Protein AF-A0A8T3CIK0-F1 (afdb_monomer)

Secondary structure (DSSP, 8-state):
---------S--GGG-EEEEEEE--SSS-PPPEEEEEEEP--PPPPPPEEEEEE-SS-EEEEEE-SS-SS-EEEEEESS--SSS--EEESSEEEE-SSS-SS--EEEEEEEETTEEEEPPPEETHHHHHHHTT--TTHHHHHHHHHHHHHHHHHHHHHHHHHHHTSPPP-PPP--PPPPPP---------

InterPro domains:
  IPR013783 Immunoglobulin-like fold [G3DSA:2.60.40.10] (1-47)
  IPR013783 Immunoglobulin-like fold [G3DSA:2.60.40.10] (48-130)
  IPR015631 CD2/SLAM family receptor [PTHR12080] (3-159)
  IPR036179 Immunoglobulin-like domain superfamily [SSF48726] (45-117)

Solvent-accessible surface area (backbone atoms only — not comparable to full-atom values): 12066 Å² total; per-residue (Å²): 133,86,87,78,80,83,86,83,76,88,81,48,67,84,69,41,43,81,47,77,49,78,47,79,57,92,90,49,101,56,79,68,47,76,48,76,51,75,45,84,57,68,52,61,43,36,69,24,47,78,48,78,47,72,55,87,54,32,36,42,38,38,53,50,54,92,43,47,41,82,66,44,36,32,34,39,49,79,59,89,50,86,92,55,82,52,66,48,76,42,51,60,47,78,44,76,64,43,79,62,96,61,99,58,40,40,31,41,37,33,30,38,101,86,31,73,24,56,28,75,76,45,57,67,68,62,51,62,63,62,65,68,77,65,65,80,54,54,82,55,50,54,57,54,51,49,51,51,51,53,51,50,51,52,53,51,53,51,55,50,51,62,58,65,73,54,77,78,84,86,77,82,87,85,84,82,85,85,81,85,86,78,88,82,80,87,86,80,78,134

Foldseek 3Di:
DDPPDDDDPPDDQVNFAKDKDWADDDPDPDDIDIDIDTDGDKKAWAAKDWDWDADDFKIKIFIDTPGMDPKWKWKAKPDDDDPDDRIDTDRMDMDGGPPDPDWIWMKMWIDDPPYIHIYDIDTPVVRVVVVVVPPPCVVVVVVVVVVVVVVVVVVVVVVVVVVVPDDDDDDDDDDDDDDDDDDDDDDDDD

pLDDT: mean 79.68, std 18.63, range [38.34, 98.5]

Organism: NCBI:txid1534307

Nearest PDB structures (foldseek):
  8a0y-assembly1_A  TM=4.998E-01  e=1.305E-02  Mus musculus
  1cs6-assembly1_A-2  TM=5.219E-01  e=1.535E-02  Gallus gallus
  5uv8-assembly1_A  TM=5.069E-01  e=3.846E-02  Homo sapiens
  7jgt-assembly1_A  TM=5.931E-01  e=5.614E-02  Caldanaerobacter subterraneus subsp. tengcongensis MB4
  3se3-assembly1_C  TM=4.590E-01  e=1.133E-01  Homo sapiens

Mean predicted aligned error: 16.1 Å

Sequence (190 aa):
MEDGSIYMNNVQLSDAGLYHIVTQYISENKPEKHSRFHLQVFEPVSKPSITAECLRDNITLSCFSSQGSEVTYSWETLRPCGNDSCVHLGQMMEIHPFPPSEPTSYVCAAQNPVSRATSDPVDLGVCSVQQLKGVRWVPVICPVLLLLCIGLLVILCKRNQSRYSSPPPLNEATVPPSPLSPQSNLTSSL

Structure (mmCIF, N/CA/C/O backbone):
data_AF-A0A8T3CIK0-F1
#
_entry.id   AF-A0A8T3CIK0-F1
#
loop_
_atom_site.group_PDB
_atom_site.id
_atom_site.type_symbol
_atom_site.label_atom_id
_atom_site.label_alt_id
_atom_site.label_comp_id
_atom_site.label_asym_id
_atom_site.label_entity_id
_atom_site.label_seq_id
_atom_site.pdbx_PDB_ins_code
_atom_site.Cartn_x
_atom_site.Cartn_y
_atom_site.Cartn_z
_atom_site.occupancy
_atom_site.B_iso_or_equiv
_atom_site.auth_seq_id
_atom_site.auth_comp_id
_atom_site.auth_asym_id
_atom_site.auth_atom_id
_atom_site.pdbx_PDB_model_num
ATOM 1 N N . MET A 1 1 ? 22.975 14.546 -34.653 1.00 45.25 1 MET A N 1
ATOM 2 C CA . MET A 1 1 ? 23.802 13.510 -34.010 1.00 45.25 1 MET A CA 1
ATOM 3 C C . MET A 1 1 ? 22.825 12.707 -33.172 1.00 45.25 1 MET A C 1
ATOM 5 O O . MET A 1 1 ? 22.345 13.240 -32.185 1.00 45.25 1 MET A O 1
ATOM 9 N N . GLU A 1 2 ? 22.380 11.552 -33.665 1.00 63.78 2 GLU A N 1
ATOM 10 C CA . GLU A 1 2 ? 21.506 10.653 -32.895 1.00 63.78 2 GLU A CA 1
ATOM 11 C C . GLU A 1 2 ? 22.355 10.006 -31.794 1.00 63.78 2 GLU A C 1
ATOM 13 O O . GLU A 1 2 ? 23.453 9.524 -32.066 1.00 63.78 2 GLU A O 1
ATOM 18 N N . ASP A 1 3 ? 21.891 10.058 -30.548 1.00 78.88 3 ASP A N 1
ATOM 19 C CA . ASP A 1 3 ? 22.623 9.597 -29.360 1.00 78.88 3 ASP A CA 1
ATOM 20 C C . ASP A 1 3 ? 22.450 8.091 -29.082 1.00 78.88 3 ASP A C 1
ATOM 22 O O . ASP A 1 3 ? 23.011 7.564 -28.122 1.00 78.88 3 ASP A O 1
ATOM 26 N N . GLY A 1 4 ? 21.708 7.385 -29.942 1.00 78.50 4 GLY A N 1
ATOM 27 C CA . GLY A 1 4 ? 21.421 5.959 -29.792 1.00 78.50 4 GLY A CA 1
ATOM 28 C C . GLY A 1 4 ? 20.406 5.649 -28.688 1.00 78.50 4 GLY A C 1
ATOM 29 O O . GLY A 1 4 ? 20.377 4.520 -28.198 1.00 78.50 4 GLY A O 1
ATOM 30 N N . SER A 1 5 ? 19.598 6.632 -28.277 1.00 85.31 5 SER A N 1
ATOM 31 C CA . SER A 1 5 ? 18.514 6.441 -27.312 1.00 85.31 5 SER A CA 1
ATOM 32 C C . SER A 1 5 ? 17.380 5.574 -27.876 1.00 85.31 5 SER A C 1
ATOM 34 O O . SER A 1 5 ? 17.011 5.654 -29.048 1.00 85.31 5 SER A O 1
ATOM 36 N N . ILE A 1 6 ? 16.818 4.719 -27.016 1.00 85.81 6 ILE A N 1
ATOM 37 C CA . ILE A 1 6 ? 15.648 3.887 -27.314 1.00 85.81 6 ILE A CA 1
ATOM 38 C C . ILE A 1 6 ? 14.497 4.388 -26.449 1.00 85.81 6 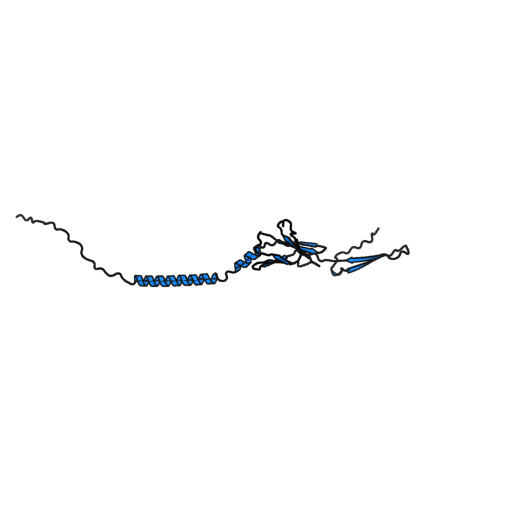ILE A C 1
ATOM 40 O O . ILE A 1 6 ? 14.634 4.495 -25.231 1.00 85.81 6 ILE A O 1
ATOM 44 N N . TYR A 1 7 ? 13.354 4.646 -27.078 1.00 90.94 7 TYR A N 1
ATOM 45 C CA . TYR A 1 7 ? 12.129 5.051 -26.400 1.00 90.94 7 TYR A CA 1
ATOM 46 C C . TYR A 1 7 ? 11.105 3.924 -26.484 1.00 90.94 7 TYR A C 1
ATOM 48 O O . TYR A 1 7 ? 10.775 3.461 -27.575 1.00 90.94 7 TYR A O 1
ATOM 56 N N . MET A 1 8 ? 10.589 3.499 -25.332 1.00 90.62 8 MET A N 1
ATOM 57 C CA . MET A 1 8 ? 9.471 2.562 -25.248 1.00 90.62 8 MET A CA 1
ATOM 58 C C . MET A 1 8 ? 8.266 3.300 -24.676 1.00 90.62 8 MET A C 1
ATOM 60 O O . MET A 1 8 ? 8.333 3.850 -23.580 1.00 90.62 8 MET A O 1
ATOM 64 N N . ASN A 1 9 ? 7.171 3.322 -25.431 1.00 94.00 9 ASN A N 1
ATOM 65 C CA . ASN A 1 9 ? 5.917 3.942 -25.018 1.00 94.00 9 ASN A CA 1
ATOM 66 C C . ASN A 1 9 ? 4.892 2.854 -24.712 1.00 94.00 9 ASN A C 1
ATOM 68 O O . ASN A 1 9 ? 4.849 1.849 -25.417 1.00 94.00 9 ASN A O 1
ATOM 72 N N . ASN A 1 10 ? 4.036 3.095 -23.715 1.00 93.19 10 ASN A N 1
ATOM 73 C CA . ASN A 1 10 ? 2.966 2.173 -23.324 1.00 93.19 10 ASN A CA 1
ATOM 74 C C . ASN A 1 10 ? 3.482 0.757 -22.989 1.00 93.19 10 ASN A C 1
ATOM 76 O O . ASN A 1 10 ? 2.960 -0.236 -23.492 1.00 93.19 10 ASN A O 1
ATOM 80 N N . VAL A 1 11 ? 4.540 0.702 -22.171 1.00 94.62 11 VAL A N 1
ATOM 81 C CA . VAL A 1 11 ? 5.176 -0.540 -21.711 1.00 94.62 11 VAL A CA 1
ATOM 82 C C . VAL A 1 11 ? 4.185 -1.368 -20.894 1.00 94.62 11 VAL A C 1
ATOM 84 O O . VAL A 1 11 ? 3.528 -0.842 -19.997 1.00 94.62 11 VAL A O 1
ATOM 87 N N . GLN A 1 12 ? 4.119 -2.662 -21.187 1.00 96.06 12 GLN A N 1
ATOM 88 C CA . GLN A 1 12 ? 3.253 -3.639 -20.537 1.00 96.06 12 GLN A CA 1
ATOM 89 C C . GLN A 1 12 ? 4.068 -4.607 -19.675 1.00 96.06 12 GLN A C 1
ATOM 91 O O . GLN A 1 12 ? 5.263 -4.799 -19.884 1.00 96.06 12 GLN A O 1
ATOM 96 N N . LEU A 1 13 ? 3.416 -5.291 -18.729 1.00 95.44 13 LEU A N 1
ATOM 97 C CA . LEU A 1 13 ? 4.072 -6.302 -17.882 1.00 95.44 13 LEU A CA 1
ATOM 98 C C . LEU A 1 13 ? 4.770 -7.405 -18.696 1.00 95.44 13 LEU A C 1
ATOM 100 O O . LEU A 1 13 ? 5.809 -7.913 -18.285 1.00 95.44 13 LEU A O 1
ATOM 104 N N . SER A 1 14 ? 4.223 -7.753 -19.864 1.00 96.38 14 SER A N 1
ATOM 105 C CA . SER A 1 14 ? 4.803 -8.740 -20.784 1.00 96.38 14 SER A CA 1
ATOM 106 C C . SER A 1 14 ? 6.113 -8.297 -21.434 1.00 96.38 14 SER A C 1
ATOM 108 O O . SER A 1 14 ? 6.815 -9.139 -21.986 1.00 96.38 14 SER A O 1
ATOM 110 N N . ASP A 1 15 ? 6.434 -7.005 -21.384 1.00 96.31 15 ASP A N 1
ATOM 111 C CA . ASP A 1 15 ? 7.678 -6.462 -21.928 1.00 96.31 15 ASP A CA 1
ATOM 112 C C . ASP A 1 15 ? 8.841 -6.628 -20.936 1.00 96.31 15 ASP A C 1
ATOM 114 O O . ASP A 1 15 ? 9.991 -6.366 -21.270 1.00 96.31 15 ASP A O 1
ATOM 118 N N . ALA A 1 16 ? 8.584 -7.078 -19.703 1.00 96.62 16 ALA A N 1
ATOM 119 C CA . ALA A 1 16 ? 9.650 -7.369 -18.754 1.00 96.62 16 ALA A CA 1
ATOM 120 C C . ALA A 1 16 ? 10.539 -8.519 -19.259 1.00 96.62 16 ALA A C 1
ATOM 122 O O . ALA A 1 16 ? 10.059 -9.557 -19.717 1.00 96.62 16 ALA A O 1
ATOM 123 N N . GLY A 1 17 ? 11.858 -8.360 -19.148 1.00 96.94 17 GLY A N 1
ATOM 124 C CA . GLY A 1 17 ? 12.786 -9.380 -19.624 1.00 96.94 17 GLY A CA 1
ATOM 125 C C . GLY A 1 17 ? 14.206 -8.895 -19.876 1.00 96.94 17 GLY A C 1
ATOM 126 O O . GLY A 1 17 ? 14.580 -7.761 -19.582 1.00 96.94 17 GLY A O 1
ATOM 127 N N . LEU A 1 18 ? 15.031 -9.798 -20.409 1.00 97.38 18 LEU A N 1
ATOM 128 C CA . LEU A 1 18 ? 16.413 -9.508 -20.779 1.00 97.38 18 LEU A CA 1
ATOM 129 C C . LEU A 1 18 ? 16.479 -8.965 -22.209 1.00 97.38 18 LEU A C 1
ATOM 131 O O . LEU A 1 18 ? 16.163 -9.671 -23.164 1.00 97.38 18 LEU A O 1
ATOM 135 N N . TYR A 1 19 ? 16.964 -7.737 -22.351 1.00 95.62 19 TYR A N 1
ATOM 136 C CA . TYR A 1 19 ? 17.162 -7.081 -23.637 1.00 95.62 19 TYR A CA 1
ATOM 137 C C . TYR A 1 19 ? 18.628 -7.107 -24.054 1.00 95.62 19 TYR A C 1
ATOM 139 O O . TYR A 1 19 ? 19.538 -7.028 -23.224 1.00 95.62 19 TYR A O 1
ATOM 147 N N . HIS A 1 20 ? 18.843 -7.190 -25.367 1.00 94.50 20 HIS A N 1
ATOM 148 C CA . HIS A 1 20 ? 20.154 -7.216 -26.005 1.00 94.50 20 HIS A CA 1
ATOM 149 C C . HIS A 1 20 ? 20.253 -6.068 -27.011 1.00 94.50 20 HIS A C 1
ATOM 151 O O . HIS A 1 20 ? 19.437 -5.971 -27.923 1.00 94.50 20 HIS A O 1
ATOM 157 N N . ILE A 1 21 ? 21.265 -5.216 -26.859 1.00 91.75 21 ILE A N 1
ATOM 158 C CA . ILE A 1 21 ? 21.575 -4.136 -27.798 1.00 91.75 21 ILE A CA 1
ATOM 159 C C . ILE A 1 21 ? 22.833 -4.526 -28.567 1.00 91.75 21 ILE A C 1
ATOM 161 O O . ILE A 1 21 ? 23.864 -4.819 -27.954 1.00 91.75 21 ILE A O 1
ATOM 165 N N . VAL A 1 22 ? 22.746 -4.493 -29.897 1.00 91.19 22 VAL A N 1
ATOM 166 C CA . VAL A 1 22 ? 23.867 -4.732 -30.811 1.00 91.19 22 VAL A CA 1
ATOM 167 C C . VAL A 1 22 ? 24.122 -3.461 -31.613 1.00 91.19 22 VAL A C 1
ATOM 169 O O . VAL A 1 22 ? 23.223 -2.947 -32.274 1.00 91.19 22 VAL A O 1
ATOM 172 N N . THR A 1 23 ? 25.344 -2.940 -31.547 1.00 88.81 23 THR A N 1
ATOM 173 C CA . THR A 1 23 ? 25.771 -1.758 -32.306 1.00 88.81 23 THR A CA 1
ATOM 174 C C . THR A 1 23 ? 26.800 -2.161 -33.354 1.00 88.81 23 THR A C 1
ATOM 176 O O . THR A 1 23 ? 27.843 -2.723 -33.011 1.00 88.81 23 THR A O 1
ATOM 179 N N . GLN A 1 24 ? 26.516 -1.840 -34.617 1.00 87.06 24 GLN A N 1
ATOM 180 C CA . GLN A 1 24 ? 27.375 -2.115 -35.772 1.00 87.06 24 GLN A CA 1
ATOM 181 C C . GLN A 1 24 ? 27.970 -0.812 -36.324 1.00 87.06 24 GLN A C 1
ATOM 183 O O . GLN A 1 24 ? 27.271 0.194 -36.449 1.00 87.06 24 GLN A O 1
ATOM 188 N N . TYR A 1 25 ? 29.262 -0.827 -36.658 1.00 84.75 25 TYR A N 1
ATOM 189 C CA . TYR A 1 25 ? 29.978 0.327 -37.209 1.00 84.75 25 TYR A CA 1
ATOM 190 C C . TYR A 1 25 ? 30.077 0.205 -38.736 1.00 84.75 25 TYR A C 1
ATOM 192 O O . TYR A 1 25 ? 30.560 -0.801 -39.243 1.00 84.75 25 TYR A O 1
ATOM 200 N N . ILE A 1 26 ? 29.621 1.226 -39.472 1.00 80.81 26 ILE A N 1
ATOM 201 C CA . ILE A 1 26 ? 29.520 1.180 -40.946 1.00 80.81 26 ILE A CA 1
ATOM 202 C C . ILE A 1 26 ? 30.871 1.447 -41.636 1.00 80.81 26 ILE A C 1
ATOM 204 O O . ILE A 1 26 ? 31.142 0.883 -42.692 1.00 80.81 26 ILE A O 1
ATOM 208 N N . SER A 1 27 ? 31.722 2.311 -41.072 1.00 76.38 27 SER A N 1
ATOM 209 C CA . SER A 1 27 ? 32.918 2.825 -41.766 1.00 76.38 27 SER A CA 1
ATOM 210 C C . SER A 1 27 ? 34.248 2.257 -41.271 1.00 76.38 27 SER A C 1
ATOM 212 O O . SER A 1 27 ? 35.300 2.613 -41.793 1.00 76.38 27 SER A O 1
ATOM 214 N N . GLU A 1 28 ? 34.236 1.398 -40.257 1.00 69.31 28 GLU A N 1
ATOM 215 C CA . GLU A 1 28 ? 35.444 0.835 -39.662 1.00 69.31 28 GLU A CA 1
ATOM 216 C C . GLU A 1 28 ? 35.219 -0.657 -39.437 1.00 69.31 28 GLU A C 1
ATOM 218 O O . GLU A 1 28 ? 34.134 -1.051 -39.017 1.00 69.31 28 GLU A O 1
ATOM 223 N N . ASN A 1 29 ? 36.247 -1.485 -39.657 1.00 76.31 29 ASN A N 1
ATOM 224 C CA . ASN A 1 29 ? 36.237 -2.922 -39.342 1.00 76.31 29 ASN A CA 1
ATOM 225 C C . ASN A 1 29 ? 36.282 -3.153 -37.811 1.00 76.31 29 ASN A C 1
ATOM 227 O O . ASN A 1 29 ? 37.091 -3.925 -37.297 1.00 76.31 29 ASN A O 1
ATOM 231 N N . LYS A 1 30 ? 35.486 -2.378 -37.068 1.00 83.19 30 LYS A N 1
ATOM 232 C CA . LYS A 1 30 ? 35.349 -2.430 -35.620 1.00 83.19 30 LYS A CA 1
ATOM 233 C C . LYS A 1 30 ? 34.413 -3.580 -35.258 1.00 83.19 30 LYS A C 1
ATOM 235 O O . LYS A 1 30 ? 33.390 -3.761 -35.920 1.00 83.19 30 LYS A O 1
ATOM 240 N N . PRO A 1 31 ? 34.735 -4.336 -34.197 1.00 84.31 31 PRO A N 1
ATOM 241 C CA . PRO A 1 31 ? 33.849 -5.379 -33.712 1.00 84.31 31 PRO A CA 1
ATOM 242 C C . PRO A 1 31 ? 32.521 -4.777 -33.250 1.00 84.31 31 PRO A C 1
ATOM 244 O O . PRO A 1 31 ? 32.467 -3.639 -32.771 1.00 84.31 31 PRO A O 1
ATOM 247 N N . GLU A 1 32 ? 31.454 -5.562 -33.374 1.00 90.31 32 GLU A N 1
ATOM 248 C CA . GLU A 1 32 ? 30.149 -5.194 -32.836 1.00 90.31 32 GLU A CA 1
ATOM 249 C C . GLU A 1 32 ? 30.241 -4.936 -31.332 1.00 90.31 32 GLU A C 1
ATOM 251 O O . GLU A 1 32 ? 30.909 -5.668 -30.593 1.00 90.31 32 GLU A O 1
ATOM 256 N N . LYS A 1 33 ? 29.517 -3.924 -30.856 1.00 89.38 33 LYS A N 1
ATOM 257 C CA . LYS A 1 33 ? 29.354 -3.702 -29.421 1.00 89.38 33 LYS A CA 1
ATOM 258 C C . LYS A 1 33 ? 28.064 -4.358 -28.957 1.00 89.38 33 LYS A C 1
ATOM 260 O O . LYS A 1 33 ? 27.001 -4.107 -29.514 1.00 89.38 33 LYS A O 1
ATOM 265 N N . HIS A 1 34 ? 28.171 -5.158 -27.904 1.00 92.12 34 HIS A N 1
ATOM 266 C CA . HIS A 1 34 ? 27.050 -5.861 -27.293 1.00 92.12 34 HIS A CA 1
ATOM 267 C C . HIS A 1 34 ? 26.801 -5.295 -25.894 1.00 92.12 34 HIS A C 1
ATOM 269 O O . HIS A 1 34 ? 27.739 -5.124 -25.116 1.00 92.12 34 HIS A O 1
ATOM 275 N N . SER A 1 35 ? 25.544 -5.010 -25.566 1.00 91.19 35 SER A N 1
ATOM 276 C CA . SER A 1 35 ? 25.110 -4.606 -24.224 1.00 91.19 35 SER A CA 1
ATOM 277 C C . SER A 1 35 ? 23.835 -5.346 -23.840 1.00 91.19 35 SER A C 1
ATOM 279 O O . SER A 1 35 ? 23.044 -5.716 -24.708 1.00 91.19 35 SER A O 1
ATOM 281 N N . ARG A 1 36 ? 23.640 -5.588 -22.543 1.00 94.38 36 ARG A N 1
ATOM 282 C CA . ARG A 1 36 ? 22.463 -6.282 -22.011 1.00 94.38 36 ARG A CA 1
ATOM 283 C C . ARG A 1 36 ? 21.928 -5.550 -20.796 1.00 94.38 36 ARG A C 1
ATOM 285 O O . ARG A 1 36 ? 22.712 -5.056 -19.989 1.00 94.38 36 ARG A O 1
ATOM 292 N N . PHE A 1 37 ? 20.611 -5.526 -20.648 1.00 93.44 37 PHE A N 1
ATOM 293 C CA . PHE A 1 37 ? 19.949 -5.009 -19.454 1.00 93.44 37 PHE A CA 1
ATOM 294 C C . PHE A 1 37 ? 18.656 -5.778 -19.190 1.00 93.44 37 PHE A C 1
ATOM 296 O O . PHE A 1 37 ? 18.069 -6.351 -20.107 1.00 93.44 37 PHE A O 1
ATOM 303 N N . HIS A 1 38 ? 18.232 -5.808 -17.928 1.00 95.88 38 HIS A N 1
ATOM 304 C CA . HIS A 1 38 ? 16.970 -6.419 -17.533 1.00 95.88 38 HIS A CA 1
ATOM 305 C C . HIS A 1 38 ? 15.927 -5.323 -17.328 1.00 95.88 38 HIS A C 1
ATOM 307 O O . HIS A 1 38 ? 16.114 -4.444 -16.488 1.00 95.88 38 HIS A O 1
ATOM 313 N N . LEU A 1 39 ? 14.858 -5.360 -18.116 1.00 95.56 39 LEU A N 1
ATOM 314 C CA . LEU A 1 39 ? 13.724 -4.465 -17.960 1.00 95.56 39 LEU A CA 1
ATOM 315 C C . LEU A 1 39 ? 12.761 -5.074 -16.942 1.00 95.56 39 LEU A C 1
ATOM 317 O O . LEU A 1 39 ? 12.230 -6.159 -17.169 1.00 95.56 39 LEU A O 1
ATOM 321 N N . GLN A 1 40 ? 12.542 -4.371 -15.834 1.00 96.00 40 GLN A N 1
ATOM 322 C CA . GLN A 1 40 ? 11.480 -4.688 -14.885 1.00 96.00 40 GLN A CA 1
ATOM 323 C C . GLN A 1 40 ? 10.310 -3.741 -15.120 1.00 96.00 40 GLN A C 1
ATOM 325 O O . GLN A 1 40 ? 10.503 -2.532 -15.263 1.00 96.00 40 GLN A O 1
ATOM 330 N N . VAL A 1 41 ? 9.103 -4.294 -15.147 1.00 96.56 41 VAL A N 1
ATOM 331 C CA . VAL A 1 41 ? 7.869 -3.536 -15.342 1.00 96.56 41 VAL A CA 1
ATOM 332 C C . VAL A 1 41 ? 6.940 -3.872 -14.189 1.00 96.56 41 VAL A C 1
ATOM 334 O O . VAL A 1 41 ? 6.743 -5.042 -13.873 1.00 96.56 41 VAL A O 1
ATOM 337 N N . PHE A 1 42 ? 6.386 -2.842 -13.558 1.00 97.44 42 PHE A N 1
ATOM 338 C CA . PHE A 1 42 ? 5.511 -2.979 -12.402 1.00 97.44 42 PHE A CA 1
ATOM 339 C C . PHE A 1 42 ? 4.196 -2.257 -12.668 1.00 97.44 42 PHE A C 1
ATOM 341 O O . PHE A 1 42 ? 4.191 -1.114 -13.126 1.00 97.44 42 PHE A O 1
ATOM 348 N N . GLU A 1 43 ? 3.083 -2.901 -12.333 1.00 97.25 43 GLU A N 1
ATOM 349 C CA . GLU A 1 43 ? 1.794 -2.229 -12.243 1.00 97.25 43 GLU A CA 1
ATOM 350 C C . GLU A 1 43 ? 1.813 -1.279 -11.032 1.00 97.25 43 GLU A C 1
ATOM 352 O O . GLU A 1 43 ? 2.222 -1.702 -9.943 1.00 97.25 43 GLU A O 1
ATOM 357 N N . PRO A 1 44 ? 1.408 -0.005 -11.179 1.00 97.44 44 PRO A N 1
ATOM 358 C CA . PRO A 1 44 ? 1.325 0.919 -10.056 1.00 97.44 44 PRO A CA 1
ATOM 359 C C . PRO A 1 44 ? 0.364 0.434 -8.967 1.00 97.44 44 PRO A C 1
ATOM 361 O O . PRO A 1 44 ? -0.706 -0.104 -9.247 1.00 97.44 44 PRO A O 1
ATOM 364 N N . VAL A 1 45 ? 0.728 0.662 -7.708 1.00 98.50 45 VAL A N 1
ATOM 365 C CA . VAL A 1 45 ? -0.088 0.264 -6.562 1.00 98.50 45 VAL A CA 1
ATOM 366 C C . VAL A 1 45 ? -1.338 1.133 -6.452 1.00 98.50 45 VAL A C 1
ATOM 368 O O . VAL A 1 45 ? -1.280 2.362 -6.534 1.00 98.50 45 VAL A O 1
ATOM 371 N N . SER A 1 46 ? -2.486 0.500 -6.217 1.00 98.38 46 SER A N 1
ATOM 372 C CA . SER A 1 46 ? -3.719 1.226 -5.895 1.00 98.38 46 SER A CA 1
ATOM 373 C C . SER A 1 46 ? -3.739 1.705 -4.441 1.00 98.38 46 SER A C 1
ATOM 375 O O . SER A 1 46 ? -2.972 1.219 -3.602 1.00 98.38 46 SER A O 1
ATOM 377 N N . LYS A 1 47 ? -4.646 2.639 -4.120 1.00 98.31 47 LYS A N 1
ATOM 378 C CA . LYS A 1 47 ? -4.871 3.086 -2.740 1.00 98.31 47 LYS A CA 1
ATOM 379 C C . LYS A 1 47 ? -5.248 1.881 -1.860 1.00 98.31 47 LYS A C 1
ATOM 381 O O . LYS A 1 47 ? -6.275 1.257 -2.133 1.00 98.31 47 LYS A O 1
ATOM 386 N N . PRO A 1 48 ? -4.457 1.545 -0.825 1.00 98.19 48 PRO A N 1
ATOM 387 C CA . PRO A 1 48 ? -4.751 0.392 0.005 1.00 98.19 48 PRO A CA 1
ATOM 388 C C . PRO A 1 48 ? -5.937 0.647 0.942 1.00 98.19 48 PRO A C 1
ATOM 390 O O . PRO A 1 48 ? -6.235 1.780 1.326 1.00 98.19 48 PRO A O 1
ATOM 393 N N . SER A 1 49 ? -6.588 -0.439 1.340 1.00 97.06 49 SER A N 1
ATOM 394 C CA . SER A 1 49 ? -7.681 -0.482 2.309 1.00 97.06 49 SER A CA 1
ATOM 395 C C . SER A 1 49 ? -7.257 -1.253 3.555 1.00 97.06 49 SER A C 1
ATOM 397 O O . SER A 1 49 ? -6.421 -2.157 3.472 1.00 97.06 49 SER A O 1
ATOM 399 N N . ILE A 1 50 ? -7.823 -0.879 4.704 1.00 96.12 50 ILE A N 1
ATOM 400 C CA . ILE A 1 50 ? -7.569 -1.541 5.984 1.00 96.12 50 ILE A CA 1
ATOM 401 C C . ILE A 1 50 ? -8.821 -2.296 6.424 1.00 96.12 50 ILE A C 1
ATOM 403 O O . ILE A 1 50 ? -9.923 -1.747 6.421 1.00 96.12 50 ILE A O 1
ATOM 407 N N . 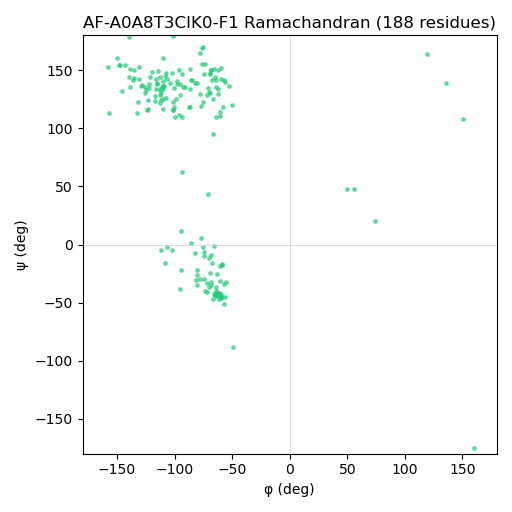THR A 1 51 ? -8.635 -3.536 6.865 1.00 93.69 51 THR A N 1
ATOM 408 C CA . THR A 1 51 ? -9.648 -4.323 7.573 1.00 93.69 51 THR A CA 1
ATOM 409 C C . THR A 1 51 ? -9.176 -4.628 8.987 1.00 93.69 51 THR A C 1
ATOM 411 O O . THR A 1 51 ? -7.997 -4.909 9.193 1.00 93.69 51 THR A O 1
ATOM 414 N N . ALA A 1 52 ? -10.096 -4.603 9.950 1.00 91.69 52 ALA A N 1
ATOM 415 C CA . ALA A 1 52 ? -9.811 -4.898 11.350 1.00 91.69 52 ALA A CA 1
ATOM 416 C C . ALA A 1 52 ? -10.578 -6.143 11.806 1.00 91.69 52 ALA A C 1
ATOM 418 O O . ALA A 1 52 ? -11.800 -6.210 11.660 1.00 91.69 52 ALA A O 1
ATOM 419 N N . GLU A 1 53 ? -9.860 -7.098 12.388 1.00 90.88 53 GLU A N 1
ATOM 420 C CA . GLU A 1 53 ? -10.427 -8.227 13.114 1.00 90.88 53 GLU A CA 1
ATOM 421 C C . GLU A 1 53 ? -10.324 -7.959 14.617 1.00 90.88 53 GLU A C 1
ATOM 423 O O . GLU A 1 53 ? -9.234 -7.817 15.171 1.00 90.88 53 GLU A O 1
ATOM 428 N N . CYS A 1 54 ? -11.483 -7.846 15.266 1.00 87.81 54 CYS A N 1
ATOM 429 C CA . CYS A 1 54 ? -11.598 -7.480 16.671 1.00 87.81 54 CYS A CA 1
ATOM 430 C C . CYS A 1 54 ? -11.811 -8.730 17.531 1.00 87.81 54 CYS A C 1
ATOM 432 O O . CYS A 1 54 ? -12.893 -9.322 17.524 1.00 87.81 54 CYS A O 1
ATOM 434 N N . LEU A 1 55 ? -10.804 -9.102 18.313 1.00 84.81 55 LEU A N 1
ATOM 435 C CA . LEU A 1 55 ? -10.895 -10.145 19.333 1.00 84.81 55 LEU A CA 1
ATOM 436 C C . LEU A 1 55 ? -11.040 -9.492 20.722 1.00 84.81 55 LEU A C 1
ATOM 438 O O . LEU A 1 55 ? -11.147 -8.271 20.842 1.00 84.81 55 LEU A O 1
ATOM 442 N N . ARG A 1 56 ? -11.144 -10.295 21.791 1.00 78.44 56 ARG A N 1
ATOM 443 C CA . ARG A 1 56 ? -11.350 -9.747 23.149 1.00 78.44 56 ARG A CA 1
ATOM 444 C C . ARG A 1 56 ? -10.145 -8.956 23.648 1.00 78.44 56 ARG A C 1
ATOM 446 O O . ARG A 1 56 ? -10.331 -7.850 24.140 1.00 78.44 56 ARG A O 1
ATOM 453 N N . ASP A 1 57 ? -8.953 -9.523 23.483 1.00 82.94 57 ASP A N 1
ATOM 454 C CA . ASP A 1 57 ? -7.720 -8.997 24.082 1.00 82.94 57 ASP A CA 1
ATOM 455 C C . ASP A 1 57 ? -6.753 -8.431 23.030 1.00 82.94 57 ASP A C 1
ATOM 457 O O . ASP A 1 57 ? -5.709 -7.871 23.376 1.00 82.94 57 ASP A O 1
ATOM 461 N N . ASN A 1 58 ? -7.091 -8.571 21.744 1.00 87.38 58 ASN A N 1
ATOM 462 C CA . ASN A 1 58 ? -6.244 -8.177 20.629 1.00 87.38 58 ASN A CA 1
ATOM 463 C C . ASN A 1 58 ? -7.021 -7.741 19.388 1.00 87.38 58 ASN A C 1
ATOM 465 O O . ASN A 1 58 ? -8.197 -8.062 19.213 1.00 87.38 58 ASN A O 1
ATOM 469 N N . ILE A 1 59 ? -6.334 -7.006 18.519 1.00 88.56 59 ILE A N 1
ATOM 470 C CA . ILE A 1 59 ? -6.832 -6.621 17.198 1.00 88.56 59 ILE A CA 1
ATOM 471 C C . ILE A 1 59 ? -5.795 -7.004 16.158 1.00 88.56 59 ILE A C 1
ATOM 473 O O . ILE 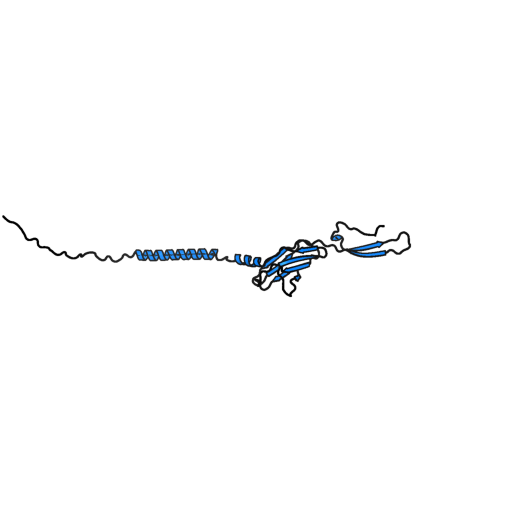A 1 59 ? -4.611 -6.725 16.338 1.00 88.56 59 ILE A O 1
ATOM 477 N N . THR A 1 60 ? -6.260 -7.558 15.044 1.00 91.81 60 THR A N 1
ATOM 478 C CA . THR A 1 60 ? -5.431 -7.773 13.860 1.00 91.81 60 THR A CA 1
ATOM 479 C C . THR A 1 60 ? -5.887 -6.830 12.755 1.00 91.81 60 THR A C 1
ATOM 481 O O . THR A 1 60 ? -7.023 -6.901 12.284 1.00 91.81 60 THR A O 1
ATOM 484 N N . LEU A 1 61 ? -5.005 -5.924 12.340 1.00 93.56 61 LEU A N 1
ATOM 485 C CA . LEU A 1 61 ? -5.203 -5.077 11.171 1.00 93.56 61 LEU A CA 1
ATOM 486 C C . LEU A 1 61 ? -4.578 -5.754 9.953 1.00 93.56 61 LEU A C 1
ATOM 488 O O . LEU A 1 61 ? -3.459 -6.255 10.013 1.00 93.56 61 LEU A O 1
ATOM 492 N N . SER A 1 62 ? -5.295 -5.755 8.835 1.00 95.75 62 SER A N 1
ATOM 493 C CA . SER A 1 62 ? -4.794 -6.241 7.549 1.00 95.75 62 SER A CA 1
ATOM 494 C C . SER A 1 62 ? -4.891 -5.141 6.510 1.00 95.75 62 SER A C 1
ATOM 496 O O . SER A 1 62 ? -5.888 -4.422 6.449 1.00 95.75 62 SER A O 1
ATOM 498 N N . CYS A 1 63 ? -3.851 -5.024 5.694 1.00 97.19 63 CYS A N 1
ATOM 499 C CA . CYS A 1 63 ? -3.779 -4.064 4.610 1.00 97.19 63 CYS A CA 1
ATOM 500 C C . CYS A 1 63 ? -3.865 -4.767 3.258 1.00 97.19 63 CYS A C 1
ATOM 502 O O . CYS A 1 63 ? -3.301 -5.845 3.063 1.00 97.19 63 CYS A O 1
ATOM 504 N N . PHE A 1 64 ? -4.581 -4.161 2.316 1.00 96.88 64 PHE A N 1
ATOM 505 C CA . PHE A 1 64 ? -4.766 -4.735 0.990 1.00 96.88 64 PHE A CA 1
ATOM 506 C C . PHE A 1 64 ? -4.837 -3.660 -0.090 1.00 96.88 64 PHE A C 1
ATOM 508 O O . PHE A 1 64 ? -5.606 -2.707 0.035 1.00 96.88 64 PHE A O 1
ATOM 515 N N . SER A 1 65 ? -4.077 -3.849 -1.170 1.00 97.81 65 SER A N 1
ATOM 516 C CA . SER A 1 65 ? -4.190 -3.083 -2.414 1.00 97.81 65 SER A CA 1
ATOM 517 C C . SER A 1 65 ? -4.752 -3.981 -3.520 1.00 97.81 65 SER A C 1
ATOM 519 O O . SER A 1 65 ? -4.340 -5.133 -3.637 1.00 97.81 65 SER A O 1
ATOM 521 N N . SER A 1 66 ? -5.702 -3.477 -4.314 1.00 97.31 66 SER A N 1
ATOM 522 C CA . SER A 1 66 ? -6.360 -4.263 -5.368 1.00 97.31 66 SER A CA 1
ATOM 523 C C . SER A 1 66 ? -5.548 -4.379 -6.658 1.00 97.31 66 SER A C 1
ATOM 525 O O . SER A 1 66 ? -5.781 -5.305 -7.429 1.00 97.31 66 SER A O 1
ATOM 527 N N . GLN A 1 67 ? -4.618 -3.452 -6.888 1.00 97.38 67 GLN A N 1
ATOM 528 C CA . GLN A 1 67 ? -3.692 -3.429 -8.024 1.00 97.38 67 GLN A CA 1
ATOM 529 C C . GLN A 1 67 ? -2.267 -3.203 -7.530 1.00 97.38 67 GLN A C 1
ATOM 531 O O . GLN A 1 67 ? -2.059 -2.541 -6.505 1.00 97.38 67 GLN A O 1
ATOM 536 N N . GLY A 1 68 ? -1.300 -3.705 -8.294 1.00 96.75 68 GLY A N 1
ATOM 537 C CA . GLY A 1 68 ? 0.117 -3.526 -8.024 1.00 96.75 68 GLY A CA 1
ATOM 538 C C . GLY A 1 68 ? 0.921 -4.811 -8.191 1.00 96.75 68 GLY A C 1
ATOM 539 O O . GLY A 1 68 ? 0.526 -5.885 -7.739 1.00 96.75 68 GLY A O 1
ATOM 540 N N . SER A 1 69 ? 2.102 -4.687 -8.793 1.00 97.31 69 SER A N 1
ATOM 541 C CA . SER A 1 69 ? 3.071 -5.784 -8.901 1.00 97.31 69 SER A CA 1
ATOM 542 C C . SER A 1 69 ? 4.040 -5.776 -7.722 1.00 97.31 69 SER A C 1
ATOM 544 O O . SER A 1 69 ? 4.551 -4.712 -7.372 1.00 97.31 69 SER A O 1
ATOM 546 N N . GLU A 1 70 ? 4.307 -6.957 -7.153 1.00 96.31 70 GLU A N 1
ATOM 547 C CA . GLU A 1 70 ? 5.305 -7.177 -6.087 1.00 96.31 70 GLU A CA 1
ATOM 548 C C . GLU A 1 70 ? 5.175 -6.187 -4.918 1.00 96.31 70 GLU A C 1
ATOM 550 O O . GLU A 1 70 ? 6.133 -5.555 -4.473 1.00 96.31 70 GLU A O 1
ATOM 555 N N . VAL A 1 71 ? 3.941 -6.020 -4.441 1.00 97.88 71 VAL A N 1
ATOM 556 C CA . VAL A 1 71 ? 3.612 -5.012 -3.433 1.00 97.88 71 VAL A CA 1
ATOM 557 C C . VAL A 1 71 ? 4.198 -5.383 -2.073 1.00 97.88 71 VAL A C 1
ATOM 559 O O . VAL A 1 71 ? 4.000 -6.486 -1.565 1.00 97.88 71 VAL A O 1
ATOM 562 N N . THR A 1 72 ? 4.859 -4.414 -1.449 1.00 97.88 72 THR A N 1
ATOM 563 C CA . THR A 1 72 ? 5.298 -4.469 -0.052 1.00 97.88 72 THR A CA 1
ATOM 564 C C . THR A 1 72 ? 4.445 -3.541 0.803 1.00 97.88 72 THR A C 1
ATOM 566 O O . THR A 1 72 ? 3.985 -2.499 0.330 1.00 97.88 72 THR A O 1
ATOM 569 N N . TYR A 1 73 ? 4.226 -3.929 2.059 1.00 97.69 73 TYR A N 1
ATOM 570 C CA . TYR A 1 73 ? 3.349 -3.219 2.986 1.00 97.69 73 TYR A CA 1
ATOM 571 C C . TYR A 1 73 ? 4.105 -2.767 4.232 1.00 97.69 73 TYR A C 1
ATOM 573 O O . TYR A 1 73 ? 4.975 -3.482 4.742 1.00 97.69 73 TYR A O 1
ATOM 581 N N . SER A 1 74 ? 3.735 -1.598 4.740 1.00 95.62 74 SER A N 1
ATOM 582 C CA . SER A 1 74 ? 4.204 -1.074 6.017 1.00 95.62 74 SER A CA 1
ATOM 583 C C . SER A 1 74 ? 3.091 -0.323 6.734 1.00 95.62 74 SER A C 1
ATOM 585 O O . SER A 1 74 ? 2.193 0.228 6.104 1.00 95.62 74 SER A O 1
ATOM 587 N N . TRP A 1 75 ? 3.182 -0.254 8.052 1.00 93.81 75 TRP A N 1
ATOM 588 C CA . TRP A 1 75 ? 2.245 0.455 8.909 1.00 93.81 75 TRP A CA 1
ATOM 589 C C . TRP A 1 75 ? 2.945 1.604 9.605 1.00 93.81 75 TRP A C 1
ATOM 591 O O . TRP A 1 75 ? 4.062 1.441 10.086 1.00 93.81 75 TRP A O 1
ATOM 601 N N . GLU A 1 76 ? 2.266 2.738 9.677 1.00 88.75 76 GLU A N 1
ATOM 602 C CA . GLU A 1 76 ? 2.706 3.937 10.375 1.00 88.75 76 GLU A CA 1
ATOM 603 C C . GLU A 1 76 ? 1.627 4.344 11.385 1.00 88.75 76 GLU A C 1
ATOM 605 O O . GLU A 1 76 ? 0.433 4.396 11.070 1.00 88.75 76 GLU A O 1
ATOM 610 N N . THR A 1 77 ? 2.038 4.647 12.614 1.00 85.25 77 THR A N 1
ATOM 611 C CA . THR A 1 77 ? 1.169 5.276 13.614 1.00 85.25 77 THR A CA 1
ATOM 612 C C . THR A 1 77 ? 1.216 6.790 13.463 1.00 85.25 77 THR A C 1
ATOM 614 O O . THR A 1 77 ? 2.295 7.377 13.410 1.00 85.25 77 THR A O 1
ATOM 617 N N . LEU A 1 78 ? 0.060 7.456 13.472 1.00 76.00 78 LEU A N 1
ATOM 618 C CA . LEU A 1 78 ? -0.000 8.920 13.335 1.00 76.00 78 LEU A CA 1
ATOM 619 C C . LEU A 1 78 ? 0.436 9.687 14.595 1.00 76.00 78 LEU A C 1
ATOM 621 O O . LEU A 1 78 ? 0.548 10.912 14.561 1.00 76.00 78 LEU A O 1
ATOM 625 N N . ARG A 1 79 ? 0.692 8.996 15.712 1.00 70.50 79 ARG A N 1
ATOM 626 C CA . ARG A 1 79 ? 1.299 9.602 16.902 1.00 70.50 79 ARG A CA 1
ATOM 627 C C . ARG A 1 79 ? 2.820 9.423 16.896 1.00 70.50 79 ARG A C 1
ATOM 629 O O . ARG A 1 79 ? 3.295 8.376 16.460 1.00 70.50 79 ARG A O 1
ATOM 636 N N . PRO A 1 80 ? 3.577 10.400 17.430 1.00 61.31 80 PRO A N 1
ATOM 637 C CA . PRO A 1 80 ? 5.012 10.251 17.614 1.00 61.31 80 PRO A CA 1
ATOM 638 C C . PRO A 1 80 ? 5.286 9.126 18.619 1.00 61.31 80 PRO A C 1
ATOM 640 O O . PRO A 1 80 ? 5.009 9.261 19.811 1.00 61.31 80 PRO A O 1
ATOM 643 N N . CYS A 1 81 ? 5.823 8.009 18.142 1.00 60.28 81 CYS A N 1
ATOM 644 C CA . CYS A 1 81 ? 6.444 7.003 18.999 1.00 60.28 81 CYS A CA 1
ATOM 645 C C . CYS A 1 81 ? 7.789 7.581 19.412 1.00 60.28 81 CYS A C 1
ATOM 647 O O . CYS A 1 81 ? 8.559 7.977 18.547 1.00 60.28 81 CYS A O 1
ATOM 649 N N . GLY A 1 82 ? 8.032 7.699 20.718 1.00 61.50 82 GLY A N 1
ATOM 650 C CA . GLY A 1 82 ? 9.190 8.406 21.270 1.00 61.50 82 GLY A CA 1
ATOM 651 C C . GLY A 1 82 ? 10.530 8.011 20.635 1.00 61.50 82 GLY A C 1
ATOM 652 O O . GLY A 1 82 ? 10.989 8.672 19.714 1.00 61.50 82 GLY A O 1
ATOM 653 N N . ASN A 1 83 ? 11.188 6.975 21.162 1.00 54.47 83 ASN A N 1
ATOM 654 C CA . ASN A 1 83 ? 12.510 6.528 20.688 1.00 54.47 83 ASN A CA 1
ATOM 655 C C . ASN A 1 83 ? 12.455 5.270 19.798 1.00 54.47 83 ASN A C 1
ATOM 657 O O . ASN A 1 83 ? 13.489 4.854 19.279 1.00 54.47 83 ASN A O 1
ATOM 661 N N . ASP A 1 84 ? 11.275 4.667 19.632 1.00 55.44 84 ASP A N 1
ATOM 662 C CA . ASP A 1 84 ? 11.084 3.435 18.863 1.00 55.44 84 ASP A CA 1
ATOM 663 C C . ASP A 1 84 ? 10.624 3.720 17.429 1.00 55.44 84 ASP A C 1
ATOM 665 O O . ASP A 1 84 ? 9.915 4.689 17.153 1.00 55.44 84 ASP A O 1
ATOM 669 N N . SER A 1 85 ? 11.006 2.832 16.508 1.00 56.91 85 SER A N 1
ATOM 670 C CA . SER A 1 85 ? 10.538 2.849 15.120 1.00 56.91 85 SER A CA 1
ATOM 671 C C . SER A 1 85 ? 9.016 2.679 15.067 1.00 56.91 85 SER A C 1
ATOM 673 O O . SER A 1 85 ? 8.507 1.584 15.291 1.00 56.91 85 SER A O 1
ATOM 675 N N . CYS A 1 86 ? 8.294 3.741 14.692 1.00 70.25 86 CYS A N 1
ATOM 676 C CA . CYS A 1 86 ? 6.846 3.729 14.427 1.00 70.25 86 CYS A CA 1
ATOM 677 C C . CYS A 1 86 ? 6.423 2.894 13.210 1.00 70.25 86 CYS A C 1
ATOM 679 O O . CYS A 1 86 ? 5.240 2.867 12.869 1.00 70.25 86 CYS A O 1
ATOM 681 N N . VAL A 1 87 ? 7.385 2.298 12.502 1.00 80.56 87 VAL A N 1
ATOM 682 C CA . VAL A 1 87 ? 7.135 1.585 11.255 1.00 80.56 87 VAL A CA 1
ATOM 683 C C . VAL A 1 87 ? 7.129 0.088 11.522 1.00 80.56 87 VAL A C 1
ATOM 685 O O . VAL A 1 87 ? 8.159 -0.483 11.881 1.00 80.56 87 VAL A O 1
ATOM 688 N N . HIS A 1 88 ? 5.977 -0.547 11.312 1.00 87.81 88 HIS A N 1
ATOM 689 C CA . HIS A 1 88 ? 5.852 -2.003 11.329 1.00 87.81 88 HIS A CA 1
ATOM 690 C C . HIS A 1 88 ? 5.795 -2.530 9.895 1.00 87.81 88 HIS A C 1
ATOM 692 O O . HIS A 1 88 ? 4.943 -2.128 9.105 1.00 87.81 88 HIS A O 1
ATOM 698 N N . LEU A 1 89 ? 6.711 -3.428 9.541 1.00 92.25 89 LEU A N 1
ATOM 699 C CA . LEU A 1 89 ? 6.769 -4.018 8.206 1.00 92.25 89 LEU A CA 1
ATOM 700 C C . LEU A 1 89 ? 5.830 -5.218 8.106 1.00 92.25 89 LEU A C 1
ATOM 702 O O . LEU A 1 89 ? 5.746 -6.030 9.023 1.00 92.25 89 LEU A O 1
ATOM 706 N N . GLY A 1 90 ? 5.172 -5.358 6.960 1.00 94.50 90 GLY A N 1
ATOM 707 C CA . GLY A 1 90 ? 4.309 -6.494 6.664 1.00 94.50 90 GLY A CA 1
ATOM 708 C C . GLY A 1 90 ? 2.860 -6.104 6.409 1.00 94.50 90 GLY A C 1
ATOM 709 O O . GLY A 1 90 ? 2.405 -5.001 6.704 1.00 94.50 90 GLY A O 1
ATOM 710 N N . GLN A 1 91 ? 2.126 -7.045 5.820 1.00 96.19 91 GLN A N 1
ATOM 711 C CA . GLN A 1 91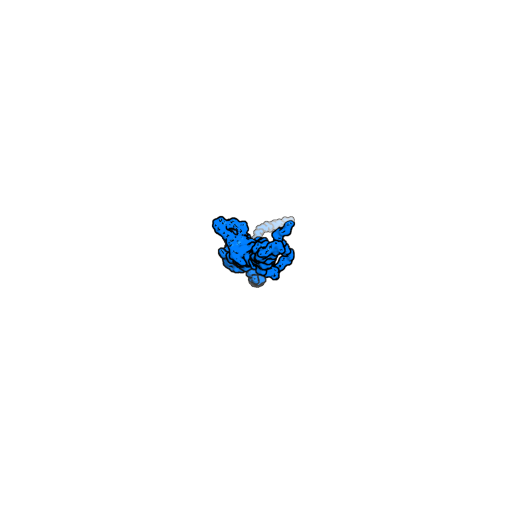 ? 0.736 -6.843 5.417 1.00 96.19 91 GLN A CA 1
ATOM 712 C C . GLN A 1 91 ? -0.234 -6.835 6.605 1.00 96.19 91 GLN A C 1
ATOM 714 O O . GLN A 1 91 ? -1.266 -6.166 6.558 1.00 96.19 91 GLN A O 1
ATOM 719 N N . MET A 1 92 ? 0.102 -7.571 7.663 1.00 94.69 92 MET A N 1
ATOM 720 C CA . MET A 1 92 ? -0.697 -7.697 8.878 1.00 94.69 92 MET A CA 1
ATOM 721 C C . MET A 1 92 ? 0.026 -7.036 10.048 1.00 94.69 92 MET A C 1
ATOM 723 O O . MET A 1 92 ? 1.254 -7.094 10.136 1.00 94.69 92 MET A O 1
ATOM 727 N N . MET A 1 93 ? -0.745 -6.423 10.939 1.00 91.06 93 MET A N 1
ATOM 728 C CA . MET A 1 93 ? -0.264 -5.833 12.180 1.00 91.06 93 MET A CA 1
ATOM 729 C C . MET A 1 93 ? -1.152 -6.295 13.329 1.00 91.06 93 MET A C 1
ATOM 731 O O . MET A 1 93 ? -2.364 -6.079 13.313 1.00 91.06 93 MET A O 1
ATOM 735 N N . GLU A 1 94 ? -0.540 -6.919 14.327 1.00 89.25 94 GLU A N 1
ATOM 736 C CA . GLU A 1 94 ? -1.216 -7.317 15.556 1.00 89.25 94 GLU A CA 1
ATOM 737 C C . GLU A 1 94 ? -1.015 -6.261 16.642 1.00 89.25 94 GLU A C 1
ATOM 739 O O . GLU A 1 94 ? 0.069 -5.695 16.794 1.00 89.25 94 GLU A O 1
ATOM 744 N N . ILE A 1 95 ? -2.081 -5.976 17.385 1.00 86.00 95 ILE A N 1
ATOM 745 C CA . ILE A 1 95 ? -2.101 -4.962 18.434 1.00 86.00 95 ILE A CA 1
ATOM 746 C C . ILE A 1 95 ? -2.548 -5.621 19.735 1.00 86.00 95 ILE A C 1
ATOM 748 O O . ILE A 1 95 ? -3.698 -6.058 19.867 1.00 86.00 95 ILE A O 1
ATOM 752 N N . HIS A 1 96 ? -1.635 -5.627 20.708 1.00 82.94 96 HIS A N 1
ATOM 753 C CA . HIS A 1 96 ? -1.837 -6.162 22.051 1.00 82.94 96 HIS A CA 1
ATOM 754 C C . HIS A 1 96 ? -1.190 -5.243 23.099 1.00 82.94 96 HIS A C 1
ATOM 756 O O . HIS A 1 96 ? -0.087 -4.745 22.867 1.00 82.94 96 HIS A O 1
ATOM 762 N N . PRO A 1 97 ? -1.800 -5.082 24.285 1.00 75.06 97 PRO A N 1
ATOM 763 C CA . PRO A 1 97 ? -3.170 -5.471 24.633 1.00 75.06 97 PRO A CA 1
ATOM 764 C C . PRO A 1 97 ? -4.217 -4.498 24.048 1.00 75.06 97 PRO A C 1
ATOM 766 O O . PRO A 1 97 ? -3.923 -3.327 23.811 1.00 75.06 97 PRO A O 1
ATOM 769 N N . PHE A 1 98 ? -5.450 -4.971 23.844 1.00 72.56 98 PHE A N 1
ATOM 770 C CA . PHE A 1 98 ? -6.608 -4.133 23.499 1.00 72.56 98 PHE A CA 1
ATOM 771 C C . PHE A 1 98 ? -7.547 -3.936 24.714 1.00 72.56 98 PHE A C 1
ATOM 773 O O . PHE A 1 98 ? -7.819 -4.911 25.416 1.00 72.56 98 PHE A O 1
ATOM 780 N N . PRO A 1 99 ? -8.103 -2.727 24.958 1.00 68.25 99 PRO A N 1
ATOM 781 C CA . PRO A 1 99 ? -7.850 -1.469 24.256 1.00 68.25 99 PRO A CA 1
ATOM 782 C C . PRO A 1 99 ? -6.440 -0.913 24.499 1.00 68.25 99 PRO A C 1
ATOM 784 O O . PRO A 1 99 ? -5.875 -1.136 25.570 1.00 68.25 99 PRO A O 1
ATOM 787 N N . PRO A 1 100 ? -5.873 -0.182 23.520 1.00 69.31 100 PRO A N 1
ATOM 788 C CA . PRO A 1 100 ? -4.601 0.507 23.706 1.00 69.31 100 PRO A CA 1
ATOM 789 C C . PRO A 1 100 ? -4.710 1.511 24.860 1.00 69.31 100 PRO A C 1
ATOM 791 O O . PRO A 1 100 ? -5.781 2.067 25.116 1.00 69.31 100 PRO A O 1
ATOM 794 N N . SER A 1 101 ? -3.588 1.783 25.525 1.00 68.44 101 SER A N 1
ATOM 795 C CA . SER A 1 101 ? -3.517 2.778 26.604 1.00 68.44 101 SER A CA 1
ATOM 796 C C . SER A 1 101 ? -3.880 4.190 26.137 1.00 68.44 101 SER A C 1
ATOM 798 O O . SER A 1 101 ? -4.446 4.960 26.907 1.00 68.44 101 SER A O 1
ATOM 800 N N . GLU A 1 102 ? -3.588 4.515 24.875 1.00 68.38 102 GLU A N 1
ATOM 801 C CA . GLU A 1 102 ? -3.807 5.828 24.273 1.00 68.38 102 GLU A CA 1
ATOM 802 C C . GLU A 1 102 ? -4.527 5.719 22.917 1.00 68.38 102 GLU A C 1
ATOM 804 O O . GLU A 1 102 ? -4.215 4.820 22.123 1.00 68.38 102 GLU A O 1
ATOM 809 N N . PRO A 1 103 ? -5.440 6.656 22.586 1.00 65.81 103 PRO A N 1
ATOM 810 C CA . PRO A 1 103 ? -6.088 6.696 21.278 1.00 65.81 103 PRO A CA 1
ATOM 811 C C . PRO A 1 103 ? -5.054 6.883 20.162 1.00 65.81 103 PRO A C 1
ATOM 813 O O . PRO A 1 103 ? -4.421 7.939 20.066 1.00 65.81 103 PRO A O 1
ATOM 816 N N . THR A 1 104 ? -4.905 5.870 19.311 1.00 79.12 104 THR A N 1
ATOM 817 C CA . THR A 1 104 ? -3.927 5.844 18.217 1.00 79.12 104 THR A CA 1
ATOM 818 C C . THR A 1 104 ? -4.622 5.466 16.918 1.00 79.12 104 THR A C 1
ATOM 820 O O . THR A 1 104 ? -5.435 4.539 16.894 1.00 79.12 104 THR A O 1
ATOM 823 N N . SER A 1 105 ? -4.284 6.188 15.851 1.00 87.25 105 SER A N 1
ATOM 824 C CA . SER A 1 105 ? -4.719 5.904 14.490 1.00 87.25 105 SER A CA 1
ATOM 825 C C . SER A 1 105 ? -3.575 5.325 13.665 1.00 87.25 105 SER A C 1
ATOM 827 O O . SER A 1 105 ? -2.412 5.721 13.809 1.00 87.25 105 SER A O 1
ATOM 829 N N . TYR A 1 106 ? -3.927 4.372 12.806 1.00 89.88 106 TYR A N 1
ATOM 830 C CA . TYR A 1 106 ? -2.986 3.608 11.992 1.00 89.88 106 TYR A CA 1
ATOM 831 C C . TYR A 1 106 ? -3.216 3.896 10.514 1.00 89.88 106 TYR A C 1
ATOM 833 O O . TYR A 1 106 ? -4.357 3.965 10.055 1.00 89.88 106 TYR A O 1
ATOM 841 N N . VAL A 1 107 ? -2.124 4.037 9.771 1.00 94.00 107 VAL A N 1
ATOM 842 C CA . VAL A 1 107 ? -2.116 4.183 8.316 1.00 94.00 107 VAL A CA 1
ATOM 843 C C . VAL A 1 107 ? -1.267 3.063 7.738 1.00 94.00 107 VAL A C 1
ATOM 845 O O . VAL A 1 107 ? -0.174 2.790 8.227 1.00 94.00 107 VAL A O 1
ATOM 848 N N . CYS A 1 108 ? -1.760 2.417 6.688 1.00 96.19 108 CYS A N 1
ATOM 849 C CA . CYS A 1 108 ? -0.964 1.479 5.913 1.00 96.19 108 CYS A CA 1
ATOM 850 C C . CYS A 1 108 ? -0.409 2.169 4.664 1.00 96.19 108 CYS A C 1
ATOM 852 O O . CYS A 1 108 ? -1.123 2.915 3.990 1.00 96.19 108 CYS A O 1
ATOM 854 N N . ALA A 1 109 ? 0.836 1.864 4.313 1.00 96.81 109 ALA A N 1
ATOM 855 C CA . ALA A 1 109 ? 1.422 2.151 3.016 1.00 96.81 109 ALA A CA 1
ATOM 856 C C . ALA A 1 109 ? 1.622 0.853 2.223 1.00 96.81 109 ALA A C 1
ATOM 858 O O . ALA A 1 109 ? 2.109 -0.145 2.750 1.00 96.81 109 ALA A O 1
ATOM 859 N N . ALA A 1 110 ? 1.269 0.898 0.942 1.00 98.19 110 ALA A N 1
ATOM 860 C CA . ALA A 1 110 ? 1.583 -0.114 -0.055 1.00 98.19 110 ALA A CA 1
ATOM 861 C C . ALA A 1 110 ? 2.571 0.493 -1.056 1.00 98.19 110 ALA A C 1
ATOM 863 O O . ALA A 1 110 ? 2.380 1.633 -1.492 1.00 98.19 110 ALA A O 1
ATOM 864 N N . GLN A 1 111 ? 3.628 -0.234 -1.416 1.00 97.81 111 GLN A N 1
ATOM 865 C CA . GLN A 1 111 ? 4.626 0.266 -2.359 1.00 97.81 111 GLN A CA 1
ATOM 866 C C . GLN A 1 111 ? 5.262 -0.825 -3.216 1.00 97.81 111 GLN A C 1
ATOM 868 O O . GLN A 1 111 ? 5.400 -1.976 -2.798 1.00 97.81 111 GLN A O 1
ATOM 873 N N . ASN A 1 112 ? 5.732 -0.410 -4.384 1.00 97.88 112 ASN A N 1
ATOM 874 C CA . ASN A 1 112 ? 6.642 -1.150 -5.248 1.00 97.88 112 ASN A CA 1
ATOM 875 C C . ASN A 1 112 ? 7.680 -0.173 -5.850 1.00 97.88 112 ASN A C 1
ATOM 877 O O . ASN A 1 112 ? 7.614 1.026 -5.566 1.00 97.88 112 ASN A O 1
ATOM 881 N N . PRO A 1 113 ? 8.647 -0.625 -6.670 1.00 97.50 113 PRO A N 1
ATOM 882 C CA . PRO A 1 113 ? 9.716 0.244 -7.173 1.00 97.50 113 PRO A CA 1
ATOM 883 C C . PRO A 1 113 ? 9.265 1.469 -7.984 1.00 97.50 113 PRO A C 1
ATOM 885 O O . PRO A 1 113 ? 10.052 2.398 -8.150 1.00 97.50 113 PRO A O 1
ATOM 888 N N . VAL A 1 114 ? 8.026 1.487 -8.491 1.00 96.81 114 VAL A N 1
ATOM 889 C CA . VAL A 1 114 ? 7.514 2.570 -9.350 1.00 96.81 114 VAL A CA 1
ATOM 890 C C . VAL A 1 114 ? 6.477 3.460 -8.666 1.00 96.81 114 VAL A C 1
ATOM 892 O O . VAL A 1 114 ? 6.169 4.535 -9.176 1.00 96.81 114 VAL A O 1
ATOM 895 N N . SER A 1 115 ? 5.899 3.034 -7.540 1.00 98.00 115 SER A N 1
ATOM 896 C CA . SER A 1 115 ? 4.765 3.732 -6.928 1.00 98.00 115 SER A CA 1
ATOM 897 C C . SER A 1 115 ? 4.593 3.429 -5.437 1.00 98.00 115 SER A C 1
ATOM 899 O O . SER A 1 115 ? 4.948 2.357 -4.949 1.00 98.00 115 SER A O 1
ATOM 901 N N . ARG A 1 116 ? 4.002 4.387 -4.714 1.00 97.69 116 ARG A N 1
ATOM 902 C CA . ARG A 1 116 ? 3.646 4.288 -3.292 1.00 97.69 116 ARG A CA 1
ATOM 903 C C . ARG A 1 116 ? 2.272 4.914 -3.071 1.00 97.69 116 ARG A C 1
ATOM 905 O O . ARG A 1 116 ? 2.021 6.013 -3.562 1.00 97.69 116 ARG A O 1
ATOM 912 N N . ALA A 1 117 ? 1.417 4.255 -2.295 1.00 98.06 117 ALA A N 1
ATOM 913 C CA . ALA A 1 117 ? 0.107 4.768 -1.902 1.00 98.06 117 ALA A CA 1
ATOM 914 C C . ALA A 1 117 ? -0.194 4.456 -0.430 1.00 98.06 117 ALA A C 1
ATOM 916 O O . ALA A 1 117 ? 0.270 3.451 0.107 1.00 98.06 117 ALA A O 1
ATOM 917 N N . THR A 1 118 ? -0.990 5.308 0.216 1.00 97.25 118 THR A N 1
ATOM 918 C CA . THR A 1 118 ? -1.381 5.166 1.627 1.00 97.25 118 THR A CA 1
ATOM 919 C C . THR A 1 118 ? -2.891 5.040 1.785 1.00 97.25 118 THR A C 1
ATOM 921 O O . THR A 1 118 ? -3.663 5.584 0.991 1.00 97.25 118 THR A O 1
ATOM 924 N N . SER A 1 119 ? -3.317 4.306 2.809 1.00 97.25 119 SER A N 1
ATOM 925 C CA . SER A 1 119 ? -4.727 4.132 3.146 1.00 97.25 119 SER A CA 1
ATOM 926 C C . SER A 1 119 ? -5.297 5.380 3.817 1.00 97.25 119 SER A C 1
ATOM 928 O O . SER A 1 119 ? -4.564 6.280 4.233 1.00 97.25 119 SER A O 1
ATOM 930 N N . ASP A 1 120 ? -6.617 5.403 3.984 1.00 95.44 120 ASP A N 1
ATOM 931 C CA . ASP A 1 120 ? -7.219 6.282 4.984 1.00 95.44 120 ASP A CA 1
ATOM 932 C C . ASP A 1 120 ? -6.842 5.801 6.402 1.00 95.44 120 ASP A C 1
ATOM 934 O O . ASP A 1 120 ? -6.604 4.599 6.588 1.00 95.44 120 ASP A O 1
ATOM 938 N N . PRO A 1 121 ? -6.751 6.702 7.398 1.00 92.81 121 PRO A N 1
ATOM 939 C CA . PRO A 1 121 ? -6.464 6.318 8.776 1.00 92.81 121 PRO A CA 1
ATOM 940 C C . PRO A 1 121 ? -7.584 5.469 9.387 1.00 92.81 121 PRO A C 1
ATOM 942 O O . PRO A 1 121 ? -8.763 5.728 9.141 1.00 92.81 121 PRO A O 1
ATOM 945 N N . VAL A 1 122 ? -7.224 4.500 10.233 1.00 90.88 122 VAL A N 1
ATOM 946 C CA . VAL A 1 122 ? -8.181 3.716 11.029 1.00 90.88 122 VAL A CA 1
ATOM 947 C C . VAL A 1 122 ? -7.982 3.940 12.526 1.00 90.88 122 VAL A C 1
ATOM 949 O O . VAL A 1 122 ? -6.859 3.879 13.029 1.00 90.88 122 VAL A O 1
ATOM 952 N N . ASP A 1 123 ? -9.089 4.163 13.237 1.00 87.50 123 ASP A N 1
ATOM 953 C CA . ASP A 1 123 ? -9.133 4.269 14.696 1.00 87.50 123 ASP A CA 1
ATOM 954 C C . ASP A 1 123 ? -9.569 2.947 15.336 1.00 87.50 123 ASP A C 1
ATOM 956 O O . ASP A 1 123 ? -10.552 2.322 14.925 1.00 87.50 123 ASP A O 1
ATOM 960 N N . LEU A 1 124 ? -8.915 2.560 16.434 1.00 81.25 124 LEU A N 1
ATOM 961 C CA . LEU A 1 124 ? -9.253 1.332 17.171 1.00 81.25 124 LEU A CA 1
ATOM 962 C C . LEU A 1 124 ? -10.616 1.389 17.890 1.00 81.25 124 LEU A C 1
ATOM 964 O O . LEU A 1 124 ? -11.132 0.360 18.331 1.00 81.25 124 LEU A O 1
ATOM 968 N N . GLY A 1 125 ? -11.256 2.564 17.943 1.00 73.50 125 GLY A N 1
ATOM 969 C CA . GLY A 1 125 ? -12.649 2.712 18.382 1.00 73.50 125 GLY A CA 1
ATOM 970 C C . GLY A 1 125 ? -13.650 1.908 17.538 1.00 73.50 125 GLY A C 1
ATOM 971 O O . GLY A 1 125 ? -14.756 1.631 17.996 1.00 73.50 125 GLY A O 1
ATOM 972 N N . VAL A 1 126 ? -13.267 1.455 16.339 1.00 72.50 126 VAL A 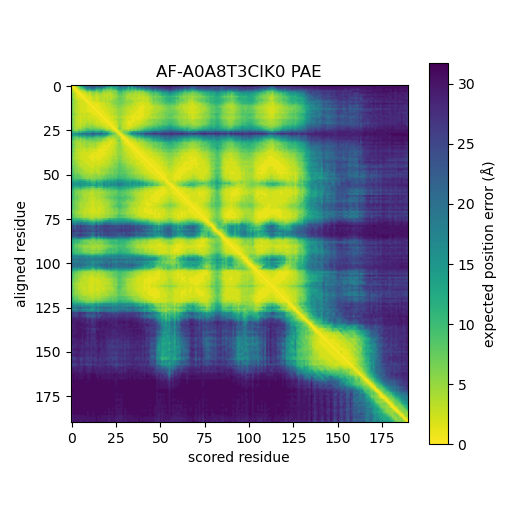N 1
ATOM 973 C CA . VAL A 1 126 ? -14.100 0.569 15.510 1.00 72.50 126 VAL A CA 1
ATOM 974 C C . VAL A 1 126 ? -14.485 -0.732 16.235 1.00 72.50 126 VAL A C 1
ATOM 976 O O . VAL A 1 126 ? -15.608 -1.217 16.084 1.00 72.50 126 VAL A O 1
ATOM 979 N N . CYS A 1 127 ? -13.602 -1.265 17.086 1.00 77.31 127 CYS A N 1
ATOM 980 C CA . CYS A 1 127 ? -13.821 -2.539 17.769 1.00 77.31 127 CYS A CA 1
ATOM 981 C C . CYS A 1 127 ? -14.721 -2.432 19.011 1.00 77.31 127 CYS A C 1
ATOM 983 O O . CYS A 1 127 ? -15.424 -3.389 19.343 1.00 77.31 127 CYS A O 1
ATOM 985 N N . SER A 1 128 ? -14.782 -1.274 19.677 1.00 67.75 128 SER A N 1
ATOM 986 C CA . SER A 1 128 ? -15.671 -1.080 20.834 1.00 67.75 128 SER A CA 1
ATOM 987 C C . SER A 1 128 ? -17.147 -0.997 20.422 1.00 67.75 128 SER A C 1
ATOM 989 O O . SER A 1 128 ? -18.019 -1.517 21.121 1.00 67.75 128 SER A O 1
ATOM 991 N N . VAL A 1 129 ? -17.439 -0.435 19.244 1.00 60.59 129 VAL A N 1
ATOM 992 C CA . VAL A 1 129 ? -18.804 -0.336 18.694 1.00 60.59 129 VAL A CA 1
ATOM 993 C C . VAL A 1 129 ? -19.373 -1.708 18.306 1.00 60.59 129 VAL A C 1
ATOM 995 O O . VAL A 1 129 ? -20.579 -1.936 18.437 1.00 60.59 129 VAL A O 1
ATOM 998 N N . GLN A 1 130 ? -18.533 -2.652 17.865 1.00 58.53 130 GLN A N 1
ATOM 999 C CA . GLN A 1 130 ? -18.989 -3.998 17.495 1.00 58.53 130 GLN A CA 1
ATOM 1000 C C . GLN A 1 130 ? -19.439 -4.830 18.706 1.00 58.53 130 GLN A C 1
ATOM 1002 O O . GLN A 1 130 ? -20.442 -5.541 18.616 1.00 58.53 130 GLN A O 1
ATOM 1007 N N . GLN A 1 131 ? -18.772 -4.690 19.855 1.00 56.38 131 GLN A N 1
ATOM 1008 C CA . GLN A 1 131 ? -19.107 -5.435 21.078 1.00 56.38 131 GLN A CA 1
ATOM 1009 C C . GLN A 1 131 ? -20.452 -5.008 21.702 1.00 56.38 131 GLN A C 1
ATOM 1011 O O . GLN A 1 131 ? -21.119 -5.797 22.372 1.00 56.38 131 GLN A O 1
ATOM 1016 N N . LEU A 1 132 ? -20.910 -3.778 21.445 1.00 57.91 132 LEU A N 1
ATOM 1017 C CA . LEU A 1 132 ? -22.155 -3.231 22.008 1.00 57.91 132 LEU A CA 1
ATOM 1018 C C . LEU A 1 132 ? -23.440 -3.796 21.379 1.00 57.91 132 LEU A C 1
ATOM 1020 O O . LEU A 1 132 ? -24.526 -3.605 21.924 1.00 57.91 132 LEU A O 1
ATOM 1024 N N . LYS A 1 133 ? -23.356 -4.558 20.280 1.00 57.62 133 LYS A N 1
ATOM 1025 C CA . LYS A 1 133 ? -24.529 -5.215 19.664 1.00 57.62 133 LYS A CA 1
ATOM 1026 C C . LYS A 1 133 ? -24.991 -6.480 20.412 1.00 57.62 133 LYS A C 1
ATOM 1028 O O . LYS A 1 133 ? -25.897 -7.177 19.958 1.00 57.62 133 LYS A O 1
ATOM 1033 N N . GLY A 1 134 ? -24.383 -6.780 21.561 1.00 55.09 134 GLY A N 1
ATOM 1034 C CA . GLY A 1 134 ? -24.465 -8.066 22.248 1.00 55.09 134 GLY A CA 1
ATOM 1035 C C . GLY A 1 134 ? -25.509 -8.237 23.353 1.00 55.09 134 GLY A C 1
ATOM 1036 O O . GLY A 1 134 ? -25.440 -9.253 24.040 1.00 55.09 134 GLY A O 1
ATOM 1037 N N . VAL A 1 135 ? -26.488 -7.346 23.568 1.00 59.50 135 VAL A N 1
ATOM 1038 C CA . VAL A 1 135 ? -27.504 -7.586 24.623 1.00 59.50 135 VAL A CA 1
ATOM 1039 C C . VAL A 1 135 ? -28.762 -8.274 24.088 1.00 59.50 135 VAL A C 1
ATOM 1041 O O . VAL A 1 135 ? -29.880 -7.774 24.160 1.00 59.50 135 VAL A O 1
ATOM 1044 N N . ARG A 1 136 ? -28.566 -9.492 23.573 1.00 62.06 136 ARG A N 1
ATOM 1045 C CA . ARG A 1 136 ? -29.604 -10.380 23.009 1.00 62.06 136 ARG A CA 1
ATOM 1046 C C . ARG A 1 136 ? -30.709 -10.776 24.006 1.00 62.06 136 ARG A C 1
ATOM 1048 O O . ARG A 1 136 ? -31.787 -11.196 23.602 1.00 62.06 136 ARG A O 1
ATOM 1055 N N . TRP A 1 137 ? -30.453 -10.618 25.301 1.00 60.69 137 TRP A N 1
ATOM 1056 C CA . TRP A 1 137 ? -31.347 -11.011 26.393 1.00 60.69 137 TRP A CA 1
ATOM 1057 C C . TRP A 1 137 ? -32.232 -9.860 26.881 1.00 60.69 137 TRP A C 1
ATOM 1059 O O . TRP A 1 137 ? -33.289 -10.114 27.443 1.00 60.69 137 TRP A O 1
ATOM 1069 N N . VAL A 1 138 ? -31.848 -8.599 26.647 1.00 67.31 138 VAL A N 1
ATOM 1070 C CA . VAL A 1 138 ? -32.632 -7.419 27.061 1.00 67.31 138 VAL A CA 1
ATOM 1071 C C . VAL A 1 138 ? -34.066 -7.425 26.519 1.00 67.31 138 VAL A C 1
ATOM 1073 O O . VAL A 1 138 ? -34.979 -7.234 27.325 1.00 67.31 138 VAL A O 1
ATOM 1076 N N . PRO A 1 139 ? -34.333 -7.738 25.232 1.00 66.81 139 PRO A N 1
ATOM 1077 C CA . PRO A 1 139 ? -35.711 -7.805 24.746 1.00 66.81 139 PRO A CA 1
ATOM 1078 C C . PRO A 1 139 ? -36.500 -9.005 25.295 1.00 66.81 139 PRO A C 1
ATOM 1080 O O . PRO A 1 139 ? -37.715 -9.030 25.146 1.00 66.81 139 PRO A O 1
ATOM 1083 N N . VAL A 1 140 ? -35.849 -9.980 25.944 1.00 77.62 140 VAL A N 1
ATOM 1084 C CA . VAL A 1 140 ? -36.499 -11.141 26.585 1.00 77.62 140 VAL A CA 1
ATOM 1085 C C . VAL A 1 140 ? -36.729 -10.893 28.080 1.00 77.62 140 VAL A C 1
ATOM 1087 O O . VAL A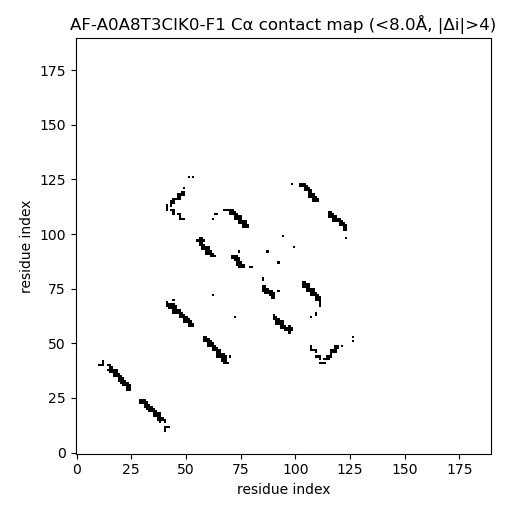 1 140 ? -37.772 -11.245 28.622 1.00 77.62 140 VAL A O 1
ATOM 1090 N N . ILE A 1 141 ? -35.786 -10.232 28.752 1.00 82.81 141 ILE A N 1
ATOM 1091 C CA . ILE A 1 141 ? -35.839 -9.952 30.191 1.00 82.81 141 ILE A CA 1
ATOM 1092 C C . ILE A 1 141 ? -36.901 -8.890 30.508 1.00 82.81 141 ILE A C 1
ATOM 1094 O O . ILE A 1 141 ? -37.662 -9.055 31.461 1.00 82.81 141 ILE A O 1
ATOM 1098 N N . CYS A 1 142 ? -37.013 -7.836 29.691 1.00 84.00 142 CYS A N 1
ATOM 1099 C CA . CYS A 1 142 ? -38.023 -6.789 29.876 1.00 84.00 142 CYS A CA 1
ATOM 1100 C C . CYS A 1 142 ? -39.475 -7.317 29.895 1.00 84.00 142 CYS A C 1
ATOM 1102 O O . CYS A 1 142 ? -40.188 -7.007 30.852 1.00 84.00 142 CYS A O 1
ATOM 1104 N N . PRO A 1 143 ? -39.946 -8.122 28.919 1.00 86.44 143 PRO A N 1
ATOM 1105 C CA . PRO A 1 143 ? -41.316 -8.634 28.941 1.00 86.44 143 PRO A CA 1
ATOM 1106 C C . PRO A 1 143 ? -41.561 -9.645 30.066 1.00 86.44 143 PRO A C 1
ATOM 1108 O O . PRO A 1 143 ? -42.637 -9.629 30.656 1.00 86.44 143 PRO A O 1
ATOM 1111 N N . VAL A 1 144 ? -40.583 -10.482 30.427 1.00 91.31 144 VAL A N 1
ATOM 1112 C CA . VAL A 1 144 ? -40.736 -11.428 31.548 1.00 91.31 144 VAL A CA 1
ATOM 1113 C C . VAL A 1 144 ? -40.893 -10.687 32.880 1.00 91.31 144 VAL A C 1
ATOM 1115 O O . VAL A 1 144 ? -41.786 -11.015 33.662 1.00 91.31 144 VAL A O 1
ATOM 1118 N N . LEU A 1 145 ? -40.086 -9.648 33.121 1.00 91.62 145 LEU A N 1
ATOM 1119 C CA . LEU A 1 145 ? -40.226 -8.794 34.305 1.00 91.62 145 LEU A CA 1
ATOM 1120 C C . LEU A 1 145 ? -41.566 -8.051 34.316 1.00 91.62 145 LEU A C 1
ATOM 1122 O O . LEU A 1 145 ? -42.220 -7.992 35.355 1.00 91.62 145 LEU A O 1
ATOM 1126 N N . LEU A 1 146 ? -42.013 -7.540 33.164 1.00 92.56 146 LEU A N 1
ATOM 1127 C CA . LEU A 1 146 ? -43.316 -6.886 33.037 1.00 92.56 146 LEU A CA 1
ATOM 1128 C C . LEU A 1 146 ? -44.464 -7.842 33.408 1.00 92.56 146 LEU A C 1
ATOM 1130 O O . LEU A 1 146 ? -45.341 -7.477 34.190 1.00 92.56 146 LEU A O 1
ATOM 1134 N N . LEU A 1 147 ? -44.435 -9.077 32.899 1.00 94.00 147 LEU A N 1
ATOM 1135 C CA . LEU A 1 147 ? -45.443 -10.101 33.192 1.00 94.00 147 LEU A CA 1
ATOM 1136 C C . LEU A 1 147 ? -45.454 -10.497 34.675 1.00 94.00 147 LEU A C 1
ATOM 1138 O O . LEU A 1 147 ? -46.529 -10.638 35.259 1.00 94.00 147 LEU A O 1
ATOM 1142 N N . LEU A 1 148 ? -44.283 -10.622 35.306 1.00 94.56 148 LEU A N 1
ATOM 1143 C CA . LEU A 1 148 ? -44.171 -10.887 36.744 1.00 94.56 148 LEU A CA 1
ATOM 1144 C C . LEU A 1 148 ? -44.735 -9.735 37.586 1.00 94.56 148 LEU A C 1
ATOM 1146 O O . LEU A 1 148 ? -45.482 -9.981 38.534 1.00 94.56 148 LEU A O 1
ATOM 1150 N N . CYS A 1 149 ? -44.442 -8.485 37.218 1.00 94.12 149 CYS A N 1
ATOM 1151 C CA . CYS A 1 149 ? -44.996 -7.302 37.879 1.00 94.12 149 CYS A CA 1
ATOM 1152 C C . CYS A 1 149 ? -46.524 -7.256 37.769 1.00 94.12 149 CYS A C 1
ATOM 1154 O O . CYS A 1 149 ? -47.205 -7.063 38.775 1.00 94.12 149 CYS A O 1
ATOM 1156 N N . ILE A 1 150 ? -47.077 -7.492 36.575 1.00 94.75 150 ILE A N 1
ATOM 1157 C CA . ILE A 1 150 ? -48.531 -7.559 36.364 1.00 94.75 150 ILE A CA 1
ATOM 1158 C C . ILE A 1 150 ? -49.140 -8.686 37.211 1.00 94.75 150 ILE A C 1
ATOM 1160 O O . ILE A 1 150 ? -50.138 -8.467 37.896 1.00 94.75 150 ILE A O 1
ATOM 1164 N N . GLY A 1 151 ? -48.519 -9.869 37.232 1.00 94.25 151 GLY A N 1
ATOM 1165 C CA . GLY A 1 151 ? -48.964 -10.996 38.055 1.00 94.25 151 GLY A CA 1
ATOM 1166 C C . GLY A 1 151 ? -49.002 -10.668 39.552 1.00 94.25 151 GLY A C 1
ATOM 1167 O O . GLY A 1 151 ? -50.001 -10.939 40.221 1.00 94.25 151 GLY A O 1
ATOM 1168 N N . LEU A 1 152 ? -47.956 -10.025 40.079 1.00 94.25 152 LEU A N 1
ATOM 1169 C CA . LEU A 1 152 ? -47.893 -9.583 41.476 1.00 94.25 152 LEU A CA 1
ATOM 1170 C C . LEU A 1 152 ? -48.968 -8.543 41.803 1.00 94.25 152 LEU A C 1
ATOM 1172 O O . LEU A 1 152 ? -49.630 -8.661 42.834 1.00 94.25 152 LEU A O 1
ATOM 1176 N N . LEU A 1 153 ? -49.192 -7.567 40.918 1.00 92.25 153 LEU A N 1
ATOM 1177 C CA . LEU A 1 153 ? -50.255 -6.573 41.083 1.00 92.25 153 LEU A CA 1
ATOM 1178 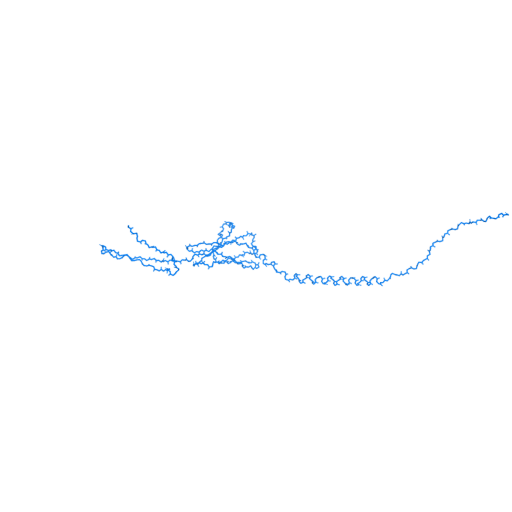C C . LEU A 1 153 ? -51.631 -7.242 41.159 1.00 92.25 153 LEU A C 1
ATOM 1180 O O . LEU A 1 153 ? -52.404 -6.943 42.066 1.00 92.25 153 LEU A O 1
ATOM 1184 N N . VAL A 1 154 ? -51.910 -8.214 40.286 1.00 92.81 154 VAL A N 1
ATOM 1185 C CA . VAL A 1 154 ? -53.168 -8.979 40.315 1.00 92.81 154 VAL A CA 1
ATOM 1186 C C . VAL A 1 154 ? -53.332 -9.743 41.636 1.00 92.81 154 VAL A C 1
ATOM 1188 O O . VAL A 1 154 ? -54.419 -9.734 42.220 1.00 92.81 154 VAL A O 1
ATOM 1191 N N . ILE A 1 155 ? -52.268 -10.371 42.152 1.00 91.88 155 ILE A N 1
ATOM 1192 C CA . ILE A 1 155 ? -52.292 -11.085 43.442 1.00 91.88 155 ILE A CA 1
ATOM 1193 C C . ILE A 1 155 ? -52.564 -10.120 44.605 1.00 91.88 155 ILE A C 1
ATOM 1195 O O . ILE A 1 155 ? -53.380 -10.423 45.479 1.00 91.88 155 ILE A O 1
ATOM 1199 N N . LEU A 1 156 ? -51.915 -8.953 44.621 1.00 90.06 156 LEU A N 1
ATOM 1200 C CA . LEU A 1 156 ? -52.115 -7.934 45.654 1.00 90.06 156 LEU A CA 1
ATOM 1201 C C . LEU A 1 156 ? -53.529 -7.345 45.598 1.00 90.06 156 LEU A C 1
ATOM 1203 O O . LEU A 1 156 ? -54.175 -7.226 46.639 1.00 90.06 156 LEU A O 1
ATOM 1207 N N . CYS A 1 157 ? -54.052 -7.062 44.402 1.00 85.12 157 CYS A N 1
ATOM 1208 C CA . CYS A 1 157 ? -55.429 -6.611 44.211 1.00 85.12 157 CYS A CA 1
ATOM 1209 C C . CYS A 1 157 ? -56.440 -7.650 44.714 1.00 85.12 157 CYS A C 1
ATOM 1211 O O . CYS A 1 157 ? -57.389 -7.284 45.406 1.00 85.12 157 CYS 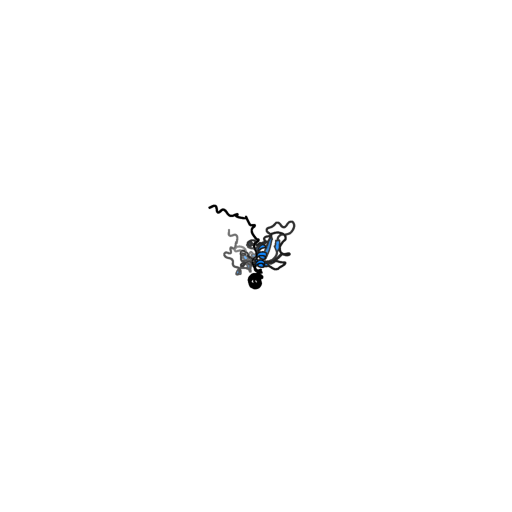A O 1
ATOM 1213 N N . LYS A 1 158 ? -56.210 -8.947 44.456 1.00 86.94 158 LYS A N 1
ATOM 1214 C CA . LYS A 1 158 ? -57.053 -10.025 44.998 1.00 86.94 158 LYS A CA 1
ATOM 1215 C C . LYS A 1 158 ? -56.974 -10.131 46.523 1.00 86.94 158 LYS A C 1
ATOM 1217 O O . LYS A 1 158 ? -58.008 -10.281 47.171 1.00 86.94 158 LYS A O 1
ATOM 1222 N N . ARG A 1 159 ? -55.779 -10.015 47.120 1.00 81.19 159 ARG A N 1
ATOM 1223 C CA . ARG A 1 159 ? -55.621 -10.009 48.590 1.00 81.19 159 ARG A CA 1
ATOM 1224 C C . ARG A 1 159 ? -56.296 -8.799 49.231 1.00 81.19 159 ARG A C 1
ATOM 1226 O O . ARG A 1 159 ? -56.867 -8.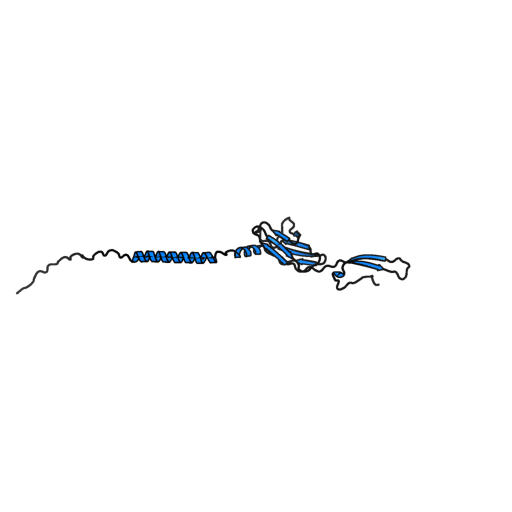940 50.307 1.00 81.19 159 ARG A O 1
ATOM 1233 N N . ASN A 1 160 ? -56.259 -7.640 48.578 1.00 72.38 160 ASN A N 1
ATOM 1234 C CA . ASN A 1 160 ? -56.898 -6.428 49.080 1.00 72.38 160 ASN A CA 1
ATOM 1235 C C . ASN A 1 160 ? -58.431 -6.481 48.941 1.00 72.38 160 ASN A C 1
ATOM 1237 O O . ASN A 1 160 ? -59.137 -6.144 49.884 1.00 72.38 160 ASN A O 1
ATOM 1241 N N . GLN A 1 161 ? -58.961 -7.006 47.827 1.00 69.38 161 GLN A N 1
ATOM 1242 C CA . GLN A 1 161 ? -60.402 -7.278 47.697 1.00 69.38 161 GLN A CA 1
ATOM 1243 C C . GLN A 1 161 ? -60.892 -8.261 48.766 1.00 69.38 161 GLN A C 1
ATOM 1245 O O . GLN A 1 161 ? -61.900 -8.002 49.414 1.00 69.38 161 GLN A O 1
ATOM 1250 N N . SER A 1 162 ? -60.137 -9.330 49.037 1.00 59.47 162 SER A N 1
ATOM 1251 C CA . SER A 1 162 ? -60.455 -10.273 50.118 1.00 59.47 162 SER A CA 1
ATOM 1252 C C . SER A 1 162 ? -60.415 -9.640 51.515 1.00 59.47 162 SER A C 1
ATOM 1254 O O . SER A 1 162 ? -61.069 -10.154 52.417 1.00 59.47 162 SER A O 1
ATOM 1256 N N . ARG A 1 163 ? -59.653 -8.557 51.715 1.00 56.81 163 ARG A N 1
ATOM 1257 C CA . ARG A 1 163 ? -59.633 -7.782 52.967 1.00 56.81 163 ARG A CA 1
ATOM 1258 C C . ARG A 1 163 ? -60.795 -6.791 53.061 1.00 56.81 163 ARG A C 1
ATOM 1260 O O . ARG A 1 163 ? -61.253 -6.535 54.165 1.00 56.81 163 ARG A O 1
ATOM 1267 N N . TYR A 1 164 ? -61.269 -6.266 51.931 1.00 53.81 164 TYR A N 1
ATOM 1268 C CA . TYR A 1 164 ? -62.410 -5.346 51.857 1.00 53.81 164 TYR A CA 1
ATOM 1269 C C . TYR A 1 164 ? -63.764 -6.066 51.991 1.00 53.81 164 TYR A C 1
ATOM 1271 O O . TYR A 1 164 ? -64.713 -5.500 52.521 1.00 53.81 164 TYR A O 1
ATOM 1279 N N . SER A 1 165 ? -63.855 -7.331 51.565 1.00 50.66 165 SER A N 1
ATOM 1280 C CA . SER A 1 165 ? -65.072 -8.150 51.688 1.00 50.66 165 SER A CA 1
ATOM 1281 C C . SER A 1 165 ? -65.357 -8.687 53.099 1.00 50.66 165 SER A C 1
ATOM 1283 O O . SER A 1 165 ? -66.385 -9.334 53.288 1.00 50.66 165 SER A O 1
ATOM 1285 N N . SER A 1 166 ? -64.498 -8.424 54.090 1.00 51.19 166 SER A N 1
ATOM 1286 C CA . SER A 1 166 ? -64.822 -8.672 55.501 1.00 51.19 166 SER A CA 1
ATOM 1287 C C . SER A 1 166 ? -65.399 -7.390 56.119 1.00 51.19 166 SER A C 1
ATOM 1289 O O . SER A 1 166 ? -64.643 -6.433 56.297 1.00 51.19 166 SER A O 1
ATOM 1291 N N . PRO A 1 167 ? -66.703 -7.323 56.449 1.00 49.91 167 PRO A N 1
ATOM 1292 C CA . PRO A 1 167 ? -67.283 -6.132 57.065 1.00 49.91 167 PRO A CA 1
ATOM 1293 C C . PRO A 1 167 ? -66.766 -5.956 58.508 1.00 49.91 167 PRO A C 1
ATOM 1295 O O . PRO A 1 167 ? -66.516 -6.956 59.189 1.00 49.91 167 PRO A O 1
ATOM 1298 N N . PRO A 1 168 ? -66.603 -4.715 59.012 1.00 55.31 168 PRO A N 1
ATOM 1299 C CA . PRO A 1 168 ? -66.347 -4.486 60.432 1.00 55.31 168 PRO A CA 1
ATOM 1300 C C . PRO A 1 168 ? -67.569 -4.914 61.270 1.00 55.31 168 PRO A C 1
ATOM 1302 O O . PRO A 1 168 ? -68.696 -4.864 60.766 1.00 55.31 168 PRO A O 1
ATOM 1305 N N . PRO A 1 169 ? -67.386 -5.338 62.535 1.00 47.00 169 PRO A N 1
ATOM 1306 C CA . PRO A 1 169 ? -68.507 -5.696 63.395 1.00 47.00 169 PRO A CA 1
ATOM 1307 C C . PRO A 1 169 ? -69.392 -4.468 63.625 1.00 47.00 169 PRO A C 1
ATOM 1309 O O . PRO A 1 169 ? -68.901 -3.399 63.984 1.00 47.00 169 PRO A O 1
ATOM 1312 N N . LEU A 1 170 ? -70.695 -4.640 63.402 1.00 44.72 170 LEU A N 1
ATOM 1313 C CA . LEU A 1 170 ? -71.726 -3.643 63.662 1.00 44.72 170 LEU A CA 1
ATOM 1314 C C . LEU A 1 170 ? -71.812 -3.424 65.180 1.00 44.72 170 LEU A C 1
ATOM 1316 O O . LEU A 1 170 ? -72.465 -4.191 65.883 1.00 44.72 170 LEU A O 1
ATOM 1320 N N . ASN A 1 171 ? -71.120 -2.416 65.702 1.00 45.69 171 ASN A N 1
ATOM 1321 C CA . ASN A 1 171 ? -71.363 -1.928 67.049 1.00 45.69 171 ASN A CA 1
ATOM 1322 C C . ASN A 1 171 ? -72.627 -1.061 67.050 1.00 45.69 171 ASN A C 1
ATOM 1324 O O . ASN A 1 171 ? -72.748 -0.052 66.359 1.00 45.69 171 ASN A O 1
ATOM 1328 N N . GLU A 1 172 ? -73.571 -1.552 67.836 1.00 40.78 172 GLU A N 1
ATOM 1329 C CA . GLU A 1 172 ? -74.892 -1.039 68.145 1.00 40.78 172 GLU A CA 1
ATOM 1330 C C . GLU A 1 172 ? -74.839 0.437 68.561 1.00 40.78 172 GLU A C 1
ATOM 1332 O O . GLU A 1 172 ? -74.173 0.825 69.523 1.00 40.78 172 GLU A O 1
ATOM 1337 N N . ALA A 1 173 ? -75.540 1.281 67.808 1.00 45.56 173 ALA A N 1
ATOM 1338 C CA . ALA A 1 173 ? -75.837 2.636 68.228 1.00 45.56 173 ALA A CA 1
ATOM 1339 C C . ALA A 1 173 ? -76.993 2.591 69.234 1.00 45.56 173 ALA A C 1
ATOM 1341 O O . ALA A 1 173 ? -78.033 2.014 68.919 1.00 45.56 173 ALA A O 1
ATOM 1342 N N . THR A 1 174 ? -76.825 3.239 70.394 1.00 38.34 174 THR A N 1
ATOM 1343 C CA . THR A 1 174 ? -77.777 4.188 71.027 1.00 38.34 174 THR A CA 1
ATOM 1344 C C . THR A 1 174 ? -77.640 4.158 72.551 1.00 38.34 174 THR A C 1
ATOM 1346 O O . THR A 1 174 ? -78.128 3.224 73.166 1.00 38.34 174 THR A O 1
ATOM 1349 N N . VAL A 1 175 ? -77.073 5.217 73.150 1.00 39.16 175 VAL A N 1
ATOM 1350 C CA . VAL A 1 175 ? -77.678 5.975 74.274 1.00 39.16 175 VAL A CA 1
ATOM 1351 C C . VAL A 1 175 ? -77.058 7.390 74.287 1.00 39.16 175 VAL A C 1
ATOM 1353 O O . VAL A 1 175 ? -75.863 7.514 74.558 1.00 39.16 175 VAL A O 1
ATOM 1356 N N . PRO A 1 176 ? -77.809 8.473 74.010 1.00 48.41 176 PRO A N 1
ATOM 1357 C CA . PRO A 1 176 ? -77.401 9.836 74.353 1.00 48.41 176 PRO A CA 1
ATOM 1358 C C . PRO A 1 176 ? -77.829 10.199 75.793 1.00 48.41 176 PRO A C 1
ATOM 1360 O O . PRO A 1 176 ? -78.831 9.671 76.280 1.00 48.41 176 PRO A O 1
ATOM 1363 N N . PRO A 1 177 ? -77.097 11.085 76.498 1.00 49.31 177 PRO A N 1
ATOM 1364 C CA . PRO A 1 177 ? -77.373 11.399 77.897 1.00 49.31 177 PRO A CA 1
ATOM 1365 C C . PRO A 1 177 ? -78.609 12.291 78.080 1.00 49.31 177 PRO A C 1
ATOM 1367 O O . PRO A 1 177 ? -78.901 13.175 77.273 1.00 49.31 177 PRO A O 1
ATOM 1370 N N . SER A 1 178 ? -79.301 12.053 79.194 1.00 43.56 178 SER A N 1
ATOM 1371 C CA . SER A 1 178 ? -80.468 12.777 79.700 1.00 43.56 178 SER A CA 1
ATOM 1372 C C . SER A 1 178 ? -80.245 14.296 79.807 1.00 43.56 178 SER A C 1
ATOM 1374 O O . SER A 1 178 ? -79.223 14.715 80.357 1.00 43.56 178 SER A O 1
ATOM 1376 N N . PRO A 1 179 ? -81.210 15.140 79.400 1.00 44.78 179 PRO A N 1
ATOM 1377 C CA . PRO A 1 179 ? -81.220 16.557 79.747 1.00 44.78 179 PRO A CA 1
ATOM 1378 C C . PRO A 1 179 ? -81.883 16.809 81.112 1.00 44.78 179 PRO A C 1
ATOM 1380 O O . PRO A 1 179 ? -82.888 16.187 81.460 1.00 44.78 179 PRO A O 1
ATOM 1383 N N . LEU A 1 180 ? -81.318 17.755 81.871 1.00 43.22 180 LEU A N 1
ATOM 1384 C CA . LEU A 1 180 ? -81.875 18.278 83.119 1.00 43.22 180 LEU A CA 1
ATOM 1385 C C . LEU A 1 180 ? -83.216 18.999 82.889 1.00 43.22 180 LEU A C 1
ATOM 1387 O O . LEU A 1 180 ? -83.383 19.761 81.939 1.00 43.22 180 LEU A O 1
ATOM 1391 N N . SER A 1 181 ? -84.136 18.805 83.831 1.00 45.06 181 SER A N 1
ATOM 1392 C CA . SER A 1 181 ? -85.405 19.523 83.970 1.00 45.06 181 SER A CA 1
ATOM 1393 C C . SER A 1 181 ? -85.226 20.991 84.377 1.00 45.06 181 SER A C 1
ATOM 1395 O O . SER A 1 181 ? -84.430 21.271 85.276 1.00 45.06 181 SER A O 1
ATOM 1397 N N . PRO A 1 182 ? -86.108 21.881 83.901 1.00 43.97 182 PRO A N 1
ATOM 1398 C CA . PRO A 1 182 ? -86.606 22.994 84.702 1.00 43.97 182 PRO A CA 1
ATOM 1399 C C . PRO A 1 182 ? -88.097 22.802 85.020 1.00 43.97 182 PRO A C 1
ATOM 1401 O O . PRO A 1 182 ? -88.909 22.531 84.138 1.00 43.97 182 PRO A O 1
ATOM 1404 N N . GLN A 1 183 ? -88.448 22.951 86.298 1.00 41.66 183 GLN A N 1
ATOM 1405 C CA . GLN A 1 183 ? -89.825 22.958 86.791 1.00 41.66 183 GLN A CA 1
ATOM 1406 C C . GLN A 1 183 ? -90.576 24.193 86.275 1.00 41.66 183 GLN A C 1
ATOM 1408 O O . GLN A 1 183 ? -90.154 25.323 86.519 1.00 41.66 183 GLN A O 1
ATOM 1413 N N . SER A 1 184 ? -91.718 23.986 85.620 1.00 44.78 184 SER A N 1
ATOM 1414 C CA . SER A 1 184 ? -92.752 25.007 85.451 1.00 44.78 184 SER A CA 1
ATOM 1415 C C . SER A 1 184 ? -93.812 24.822 86.539 1.00 44.78 184 SER A C 1
ATOM 1417 O O . SER A 1 184 ? -94.545 23.835 86.567 1.00 44.78 184 SER A O 1
ATOM 1419 N N . ASN A 1 185 ? -93.873 25.783 87.461 1.00 38.81 185 ASN A N 1
ATOM 1420 C CA . ASN A 1 185 ? -94.960 25.898 88.425 1.00 38.81 185 ASN A CA 1
ATOM 1421 C C . ASN A 1 185 ? -96.157 26.607 87.779 1.00 38.81 185 ASN A C 1
ATOM 1423 O O . ASN A 1 185 ? -96.009 27.577 87.035 1.00 38.81 185 ASN A O 1
ATOM 1427 N N . LEU A 1 186 ? -97.337 26.078 88.090 1.00 45.53 186 LEU A N 1
ATOM 1428 C CA . LEU A 1 186 ? -98.653 26.521 87.653 1.00 45.53 186 LEU A CA 1
ATOM 1429 C C . LEU A 1 186 ? -98.944 27.988 88.000 1.00 45.53 186 LEU A C 1
ATOM 1431 O O . LEU A 1 186 ? -98.714 28.431 89.123 1.00 45.53 186 LEU A O 1
ATOM 1435 N N . THR A 1 187 ? -99.586 28.690 87.067 1.00 40.22 187 THR A N 1
ATOM 1436 C CA . THR A 1 187 ? -100.491 29.806 87.370 1.00 40.22 187 THR A CA 1
ATOM 1437 C C . THR A 1 187 ? -101.859 29.504 86.757 1.00 40.22 187 THR A C 1
ATOM 1439 O O . THR A 1 187 ? -101.996 29.386 85.546 1.00 40.22 187 THR A O 1
ATOM 1442 N N . SER A 1 188 ? -102.869 29.363 87.615 1.00 38.47 188 SER A N 1
ATOM 1443 C CA . SER A 1 188 ? -104.266 29.669 87.303 1.00 38.47 188 SER A CA 1
ATOM 1444 C C . SER A 1 188 ? -104.776 30.488 88.476 1.00 38.47 188 SER A C 1
ATOM 1446 O O . SER A 1 188 ? -104.838 29.998 89.604 1.00 38.47 188 SER A O 1
ATOM 1448 N N . SER A 1 189 ? -105.075 31.751 88.208 1.00 50.53 189 SER A N 1
ATOM 1449 C CA . SER A 1 189 ? -105.998 32.541 89.006 1.00 50.53 189 SER A CA 1
ATOM 1450 C C . SER A 1 189 ? -107.435 32.125 88.670 1.00 50.53 189 SER A C 1
ATOM 1452 O O . SER A 1 189 ? -107.665 31.396 87.700 1.00 50.53 189 SER A O 1
ATOM 1454 N N . LEU A 1 190 ? -108.370 32.600 89.495 1.00 42.28 190 LEU A N 1
ATOM 1455 C CA . LEU A 1 190 ? -109.757 32.892 89.119 1.00 42.28 190 LEU A CA 1
ATOM 1456 C C . LEU A 1 190 ? -109.865 33.564 87.740 1.00 42.28 190 LEU A C 1
ATOM 1458 O O . LEU A 1 190 ? -108.901 34.281 87.365 1.00 42.28 190 LEU A O 1
#

Radius of gyration: 48.45 Å; Cα contacts (8 Å, |Δi|>4): 243; chains: 1; bounding box: 146×44×131 Å